Protein 4B8Y (pdb70)

Organism: Staphylococcus aureus (strain NCTC 8325 / PS 47) (NCBI:txid93061)

Sequence (280 aa):
MKAETKSYKMDDGKTVDIPKDPKRIAVVAPTYAGGLKKLGANIVAVNQQVDQSKVLKDKFKGVTKIGDGDVEKVAKEKPDLIIVYSTDKDIKKYQKVAPTVVVDYNKHKYLEQQEMLGKIVGKEDKVKAWKKDWEETTAKDGKEIKKAIGQDATVSLFDEFDKKLYTYGDNWGRGGEVLYQAFGLKMQPEQQKLTAKAGWAEVKQEEIEKYAGDYIVSTSEGKPTPGYESTNMWKNLKATKEGHIVKVDAGTYWYNDPYTLDFMRKDLKEKLIKAAKGGG

B-factor: mean 30.91, std 12.88, range [8.03, 96.11]

Structure (mmCIF, N/CA/C/O backbone):
data_4B8Y
#
_entry.id   4B8Y
#
_cell.length_a   53.890
_cell.length_b   50.140
_cell.length_c   54.350
_cell.angle_alpha   90.00
_cell.angle_beta   106.44
_cell.angle_gamma   90.00
#
_symmetry.space_group_name_H-M   'P 1 21 1'
#
loop_
_entity.id
_entity.type
_entity.pdbx_description
1 polymer FHUD2
2 polymer 'VIRULENCE FACTOR'
3 non-polymer 1,2-ETHANEDIOL
4 non-polymer 'CHLORIDE ION'
5 non-polymer 'FE (III) ION'
6 water water
#
loop_
_atom_site.group_PDB
_atom_site.id
_atom_site.type_symbol
_atom_site.label_atom_id
_atom_site.label_alt_id
_atom_site.label_comp_id
_atom_site.label_asym_id
_atom_site.label_entity_id
_atom_site.label_seq_id
_atom_site.pdbx_PDB_ins_code
_atom_site.Cartn_x
_atom_site.Cartn_y
_atom_site.Cartn_z
_atom_site.occupancy
_atom_site.B_iso_or_equiv
_atom_site.auth_seq_id
_atom_site.auth_comp_id
_atom_site.auth_asym_id
_atom_site.auth_atom_id
_atom_site.pdbx_PDB_model_num
ATOM 1 N N . MET A 1 1 ? -34.501 4.890 -15.160 1.00 31.43 26 MET A N 1
ATOM 2 C CA . MET A 1 1 ? -33.228 4.687 -14.511 1.00 32.90 26 MET A CA 1
ATOM 3 C C . MET A 1 1 ? -32.480 6.000 -14.334 1.00 45.26 26 MET A C 1
ATOM 4 O O . MET A 1 1 ? -32.372 6.755 -15.283 1.00 71.92 26 MET A O 1
ATOM 9 N N . LYS A 1 2 ? -32.008 6.276 -13.120 1.00 41.10 27 LYS A N 1
ATOM 10 C CA . LYS A 1 2 ? -31.323 7.526 -12.735 1.00 47.21 27 LYS A CA 1
ATOM 11 C C . LYS A 1 2 ? -31.407 7.708 -11.223 1.00 44.40 27 LYS A C 1
ATOM 12 O O . LYS A 1 2 ? -32.358 8.330 -10.747 1.00 38.43 27 LYS A O 1
ATOM 18 N N . ALA A 1 3 ? -30.446 7.177 -10.472 1.00 41.55 28 ALA A N 1
ATOM 19 C CA . ALA A 1 3 ? -30.453 7.340 -9.014 1.00 46.69 28 ALA A CA 1
ATOM 20 C C . ALA A 1 3 ? -30.619 8.811 -8.630 1.00 32.86 28 ALA A C 1
ATOM 21 O O . ALA A 1 3 ? -29.987 9.688 -9.217 1.00 41.79 28 ALA A O 1
ATOM 23 N N . GLU A 1 4 ? -31.499 9.087 -7.679 1.00 38.84 29 GLU A N 1
ATOM 24 C CA . GLU A 1 4 ? -31.656 10.464 -7.220 1.00 50.35 29 GLU A CA 1
ATOM 25 C C . GLU A 1 4 ? -30.380 10.974 -6.536 1.00 45.58 29 GLU A C 1
ATOM 26 O O . GLU A 1 4 ? -29.790 10.292 -5.689 1.00 42.32 29 GLU A O 1
ATOM 32 N N . THR A 1 5 ? -29.955 12.173 -6.920 1.00 40.33 30 THR A N 1
ATOM 33 C CA . THR A 1 5 ? -28.707 12.719 -6.425 1.00 42.24 30 THR A CA 1
ATOM 34 C C . THR A 1 5 ? -28.929 13.914 -5.512 1.00 52.90 30 THR A C 1
ATOM 35 O O . THR A 1 5 ? -29.949 14.604 -5.599 1.00 55.84 30 THR A O 1
ATOM 39 N N . LYS A 1 6 ? -27.963 14.150 -4.634 1.00 44.27 31 LYS A N 1
ATOM 40 C CA . LYS A 1 6 ? -27.990 15.319 -3.779 1.00 43.38 31 LYS A CA 1
ATOM 41 C C . LYS A 1 6 ? -26.731 16.132 -4.016 1.00 45.70 31 LYS A C 1
ATOM 42 O O . LYS A 1 6 ? -25.703 15.594 -4.446 1.00 40.42 31 LYS A O 1
ATOM 48 N N . SER A 1 7 ? -26.816 17.429 -3.743 1.00 38.24 32 SER A N 1
ATOM 49 C CA . SER A 1 7 ? -25.659 18.300 -3.850 1.00 43.18 32 SER A CA 1
ATOM 50 C C . SER A 1 7 ? -24.763 18.148 -2.630 1.00 39.55 32 SER A C 1
ATOM 51 O O . SER A 1 7 ? -25.245 18.042 -1.487 1.00 37.34 32 SER A O 1
ATOM 54 N N . TYR A 1 8 ? -23.457 18.135 -2.864 1.00 33.82 33 TYR A N 1
ATOM 55 C CA . TYR A 1 8 ? -22.522 18.025 -1.750 1.00 27.43 33 TYR A CA 1
ATOM 56 C C . TYR A 1 8 ? -21.372 18.992 -1.950 1.00 32.88 33 TYR A C 1
ATOM 57 O O . TYR A 1 8 ? -20.705 18.982 -2.977 1.00 31.27 33 TYR A O 1
ATOM 66 N N . LYS A 1 9 ? -21.168 19.865 -0.969 1.00 34.20 34 LYS A N 1
ATOM 67 C CA . LYS A 1 9 ? -20.073 20.811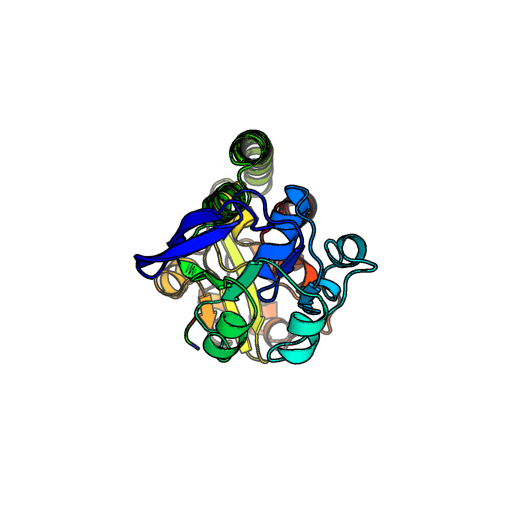 -1.008 1.00 31.98 34 LYS A CA 1
ATOM 68 C C . LYS A 1 9 ? -18.812 20.151 -0.474 1.00 29.06 34 LYS A C 1
ATOM 69 O O . LYS A 1 9 ? -18.744 19.800 0.701 1.00 29.34 34 LYS A O 1
ATOM 75 N N . MET A 1 10 ? -17.813 20.008 -1.331 1.00 27.64 35 MET A N 1
ATOM 76 C CA . MET A 1 10 ? -16.565 19.337 -0.962 1.00 29.14 35 MET A CA 1
ATOM 77 C C . MET A 1 10 ? -15.645 20.277 -0.177 1.00 31.71 35 MET A C 1
ATOM 78 O O . MET A 1 10 ? -15.928 21.469 -0.047 1.00 24.70 35 MET A O 1
ATOM 83 N N . ASP A 1 11 ? -14.561 19.733 0.360 1.00 24.27 36 ASP A N 1
ATOM 84 C CA . ASP A 1 11 ? -13.558 20.510 1.092 1.00 31.57 36 ASP A CA 1
ATOM 85 C C . ASP A 1 11 ? -12.956 21.694 0.325 1.00 35.96 36 ASP A C 1
ATOM 86 O O . ASP A 1 11 ? -12.520 22.676 0.924 1.00 33.72 36 ASP A O 1
ATOM 91 N N . ASP A 1 12 ? -12.905 21.587 -0.996 1.00 34.28 37 ASP A N 1
ATOM 92 C CA . ASP A 1 12 ? -12.335 22.662 -1.805 1.00 39.67 37 ASP A CA 1
ATOM 93 C C . ASP A 1 12 ? -13.371 23.738 -2.166 1.00 39.23 37 ASP A C 1
ATOM 94 O O . ASP A 1 12 ? -13.088 24.636 -2.955 1.00 37.82 37 ASP A O 1
ATOM 99 N N . GLY A 1 13 ? -14.572 23.624 -1.605 1.00 42.21 38 GLY A N 1
ATOM 100 C CA . GLY A 1 13 ? -15.644 24.569 -1.872 1.00 42.43 38 GLY A CA 1
ATOM 101 C C . GLY A 1 13 ? -16.502 24.238 -3.084 1.00 42.49 38 GLY A C 1
ATOM 102 O O . GLY A 1 13 ? -17.573 24.827 -3.282 1.00 44.14 38 GLY A O 1
ATOM 103 N N . LYS A 1 14 ? -16.040 23.304 -3.909 1.00 36.06 39 LYS A N 1
ATOM 104 C CA . LYS A 1 14 ? -16.813 22.898 -5.083 1.00 30.67 39 LYS A CA 1
ATOM 105 C C . LYS A 1 14 ? -17.989 21.995 -4.689 1.00 35.58 39 LYS A C 1
ATOM 106 O O . LYS A 1 14 ? -17.875 21.146 -3.813 1.00 36.30 39 LYS A O 1
ATOM 112 N N . THR A 1 15 ? -19.117 22.173 -5.357 1.00 36.25 40 THR A N 1
ATOM 113 C CA . THR A 1 15 ? -20.277 21.326 -5.124 1.00 42.60 40 THR A CA 1
ATOM 114 C C . THR A 1 15 ? -20.312 20.240 -6.189 1.00 50.43 40 THR A C 1
ATOM 115 O O . THR A 1 15 ? -20.004 20.497 -7.348 1.00 55.13 40 THR A O 1
ATOM 119 N N . VAL A 1 16 ? -20.674 19.027 -5.787 1.00 37.60 41 VAL A N 1
ATOM 120 C CA . VAL A 1 16 ? -20.740 17.896 -6.695 1.00 47.11 41 VAL A CA 1
ATOM 121 C C . VAL A 1 16 ? -22.048 17.144 -6.472 1.00 45.84 41 VAL A C 1
ATOM 122 O O . VAL A 1 16 ? -22.631 17.178 -5.381 1.00 42.46 41 VAL A O 1
ATOM 126 N N . ASP A 1 17 ? -22.523 16.473 -7.510 1.00 40.66 42 ASP A N 1
ATOM 127 C CA . ASP A 1 17 ? -23.752 15.708 -7.375 1.00 43.03 42 ASP A CA 1
ATOM 128 C C . ASP A 1 17 ? -23.418 14.259 -7.064 1.00 32.04 42 ASP A C 1
ATOM 129 O O . ASP A 1 17 ? -22.756 13.579 -7.860 1.00 36.23 42 ASP A O 1
ATOM 134 N N . ILE A 1 18 ? -23.842 13.794 -5.894 1.00 39.75 43 ILE A N 1
ATOM 135 C CA . ILE A 1 18 ? -23.565 12.418 -5.480 1.00 33.53 43 ILE A CA 1
ATOM 136 C C . ILE A 1 18 ? -24.895 11.711 -5.213 1.00 31.64 43 ILE A C 1
ATOM 137 O O . ILE A 1 18 ? -25.923 12.379 -5.058 1.00 34.31 43 ILE A O 1
ATOM 142 N N . PRO A 1 19 ? -24.891 10.364 -5.169 1.00 34.87 44 PRO A N 1
ATOM 143 C CA . PRO A 1 19 ? -26.162 9.689 -4.911 1.00 35.68 44 PRO A CA 1
ATOM 144 C C . PRO A 1 19 ? -26.666 9.990 -3.503 1.00 38.75 44 PRO A C 1
ATOM 145 O O . PRO A 1 19 ? -25.859 10.049 -2.559 1.00 31.59 44 PRO A O 1
ATOM 149 N N . LYS A 1 20 ? -27.972 10.222 -3.373 1.00 35.50 45 LYS A N 1
ATOM 150 C CA . LYS A 1 20 ? -28.610 10.306 -2.059 1.00 43.49 45 LYS A CA 1
ATOM 151 C C . LYS A 1 20 ? -28.307 9.049 -1.250 1.00 41.39 45 LYS A C 1
ATOM 152 O O . LYS A 1 20 ? -28.035 9.114 -0.054 1.00 43.20 45 LYS A O 1
ATOM 158 N N . ASP A 1 21 ? -28.363 7.904 -1.921 1.00 42.79 46 ASP A N 1
ATOM 159 C CA . ASP A 1 21 ? -28.131 6.619 -1.273 1.00 41.18 46 ASP A CA 1
ATOM 160 C C . ASP A 1 21 ? -27.132 5.765 -2.069 1.00 37.32 46 ASP A C 1
ATOM 161 O O . ASP A 1 21 ? -27.529 4.873 -2.826 1.00 40.05 46 ASP A O 1
ATOM 166 N N . PRO A 1 22 ? -25.828 6.021 -1.889 1.00 31.53 47 PRO A N 1
ATOM 167 C CA . PRO A 1 22 ? -24.839 5.298 -2.704 1.00 33.44 47 PRO A CA 1
ATOM 168 C C . PRO A 1 22 ? -24.845 3.792 -2.446 1.00 34.80 47 PRO A C 1
ATOM 169 O O . PRO A 1 22 ? -24.858 3.356 -1.293 1.00 39.08 47 PRO A O 1
ATOM 173 N N . LYS A 1 23 ? -24.860 3.018 -3.526 1.00 31.87 48 LYS A N 1
ATOM 174 C CA . LYS A 1 23 ? -24.983 1.562 -3.445 1.00 33.19 48 LYS A CA 1
ATOM 175 C C . LYS A 1 23 ? -23.645 0.837 -3.630 1.00 34.98 48 LYS A C 1
ATOM 176 O O . LYS A 1 23 ? -23.522 -0.324 -3.256 1.00 29.82 48 LYS A O 1
ATOM 182 N N . ARG A 1 24 ? -22.671 1.491 -4.272 1.00 27.84 49 ARG A N 1
ATOM 183 C CA . ARG A 1 24 ? -21.430 0.818 -4.665 1.00 27.12 49 ARG A CA 1
ATOM 184 C C . ARG A 1 24 ? -20.238 1.750 -4.514 1.00 23.10 49 ARG A C 1
ATOM 185 O O . ARG A 1 24 ? -19.860 2.428 -5.448 1.00 29.62 49 ARG A O 1
ATOM 193 N N . ILE A 1 25 ? -19.628 1.763 -3.340 1.00 22.66 50 ILE A N 1
ATOM 194 C CA . ILE A 1 25 ? -18.583 2.722 -3.077 1.00 22.90 50 ILE A CA 1
ATOM 195 C C . ILE A 1 25 ? -17.199 2.142 -3.307 1.00 21.19 50 ILE A C 1
ATOM 196 O O . ILE A 1 25 ? -16.896 1.051 -2.835 1.00 17.93 50 ILE A O 1
ATOM 201 N N . ALA A 1 26 ? -16.380 2.863 -4.071 1.00 18.26 51 ALA A N 1
ATOM 202 C CA . ALA A 1 26 ? -14.970 2.512 -4.206 1.00 16.77 51 ALA A CA 1
ATOM 203 C C . ALA A 1 26 ? -14.160 3.385 -3.268 1.00 18.75 51 ALA A C 1
ATOM 204 O O . ALA A 1 26 ? -14.119 4.617 -3.435 1.00 18.77 51 ALA A O 1
ATOM 206 N N . VAL A 1 27 ? -13.552 2.768 -2.256 1.00 17.88 52 VAL A N 1
ATOM 207 C CA . VAL A 1 27 ? -12.833 3.552 -1.242 1.00 22.03 52 VAL A CA 1
ATOM 208 C C . VAL A 1 27 ? -11.331 3.522 -1.515 1.00 20.96 52 VAL A C 1
ATOM 209 O O . VAL A 1 27 ? -10.622 2.622 -1.060 1.00 16.54 52 VAL A O 1
ATOM 213 N N . VAL A 1 28 ? -10.869 4.480 -2.305 1.00 18.90 53 VAL A N 1
ATOM 214 C CA . VAL A 1 28 ? -9.453 4.495 -2.718 1.00 16.17 53 VAL A CA 1
ATOM 215 C C . VAL A 1 28 ? -8.561 4.992 -1.575 1.00 21.27 53 VAL A C 1
ATOM 216 O O . VAL A 1 28 ? -7.427 4.538 -1.400 1.00 16.69 53 VAL A O 1
ATOM 220 N N . ALA A 1 29 ? -9.090 5.936 -0.805 1.00 20.45 54 ALA A N 1
ATOM 221 C CA . ALA A 1 29 ? -8.352 6.534 0.299 1.00 15.81 54 ALA A CA 1
ATOM 222 C C . ALA A 1 29 ? -8.688 5.737 1.561 1.00 17.69 54 ALA A C 1
ATOM 223 O O . ALA A 1 29 ? -9.812 5.792 2.044 1.00 16.88 54 ALA A O 1
ATOM 225 N N . PRO A 1 30 ? -7.715 4.989 2.103 1.00 18.19 55 PRO A N 1
ATOM 226 C CA . PRO A 1 30 ? -8.156 3.998 3.090 1.00 18.89 55 PRO A CA 1
ATOM 227 C C . PRO A 1 30 ? -8.505 4.564 4.463 1.00 15.78 55 PRO A C 1
ATOM 228 O O . PRO A 1 30 ? -9.094 3.826 5.259 1.00 15.99 55 PRO A O 1
ATOM 232 N N . THR A 1 31 ? -8.197 5.831 4.719 1.00 15.13 56 THR A N 1
ATOM 233 C CA . THR A 1 31 ? -8.631 6.473 5.967 1.00 17.27 56 THR A CA 1
ATOM 234 C C . THR A 1 31 ? -10.134 6.305 6.186 1.00 21.77 56 THR A C 1
ATOM 235 O O . THR A 1 31 ? -10.578 6.108 7.316 1.00 15.22 56 THR A O 1
ATOM 239 N N . TYR A 1 32 ? -10.894 6.343 5.088 1.00 17.65 57 TYR A N 1
ATOM 240 C CA . TYR A 1 32 ? -12.362 6.361 5.137 1.00 18.56 57 TYR A CA 1
ATOM 241 C C . TYR A 1 32 ? -13.042 4.996 5.072 1.00 17.88 57 TYR A C 1
ATOM 242 O O . TYR A 1 32 ? -14.272 4.918 5.121 1.00 21.47 57 TYR A O 1
ATOM 251 N N . ALA A 1 33 ? -12.261 3.916 5.020 1.00 13.98 58 ALA A N 1
ATOM 252 C CA . ALA A 1 33 ? -12.863 2.593 4.815 1.00 19.43 58 ALA A CA 1
ATOM 253 C C . ALA A 1 33 ? -13.664 2.095 6.027 1.00 20.85 58 ALA A C 1
ATOM 254 O O . ALA A 1 33 ? -14.826 1.668 5.886 1.00 19.08 58 ALA A O 1
ATOM 256 N N . GLY A 1 34 ? -13.042 2.128 7.205 1.00 18.15 59 GLY A N 1
ATOM 257 C CA . GLY A 1 34 ? -13.687 1.585 8.404 1.00 18.95 59 GLY A CA 1
ATOM 258 C C . GLY A 1 34 ? -14.937 2.362 8.795 1.00 17.28 59 GLY A C 1
ATOM 259 O O . GLY A 1 34 ? -15.930 1.787 9.262 1.00 20.01 59 GLY A O 1
ATOM 260 N N . GLY A 1 35 ? -14.881 3.678 8.626 1.00 20.46 60 GLY A N 1
ATOM 261 C CA . GLY A 1 35 ? -16.011 4.547 8.950 1.00 17.80 60 GLY A CA 1
ATOM 262 C C . GLY A 1 35 ? -17.224 4.340 8.074 1.00 22.88 60 GLY A C 1
ATOM 263 O O . GLY A 1 35 ? -18.385 4.374 8.542 1.00 20.61 60 GLY A O 1
ATOM 264 N N . LEU A 1 36 ? -16.967 4.115 6.788 1.00 18.46 61 LEU A N 1
ATOM 265 C CA . LEU A 1 36 ? -18.050 3.815 5.855 1.00 21.02 61 LEU A CA 1
ATOM 266 C C . LEU A 1 36 ? -18.561 2.402 6.062 1.00 19.34 61 LEU A C 1
ATOM 267 O O . LEU A 1 36 ? -19.751 2.149 5.926 1.00 25.80 61 LEU A O 1
ATOM 272 N N . LYS A 1 37 ? -17.664 1.467 6.375 1.00 21.65 62 LYS A N 1
ATOM 273 C CA . LYS A 1 37 ? -18.103 0.095 6.746 1.00 21.03 62 LYS A CA 1
ATOM 274 C C . LYS A 1 37 ? -18.987 0.108 8.014 1.00 27.45 62 LYS A C 1
ATOM 275 O O . LYS A 1 37 ? -20.032 -0.578 8.108 1.00 30.75 62 LYS A O 1
ATOM 281 N N . LYS A 1 38 ? -18.574 0.889 8.999 1.00 21.56 63 LYS A N 1
ATOM 282 C CA . LYS A 1 38 ? -19.337 0.990 10.273 1.00 29.03 63 LYS A CA 1
ATOM 283 C C . LYS A 1 38 ? -20.776 1.438 10.028 1.00 30.74 63 LYS A C 1
ATOM 284 O O . LYS A 1 38 ? -21.710 0.999 10.721 1.00 27.94 63 LYS A O 1
ATOM 290 N N . LEU A 1 39 ? -20.952 2.303 9.027 1.00 23.95 64 LEU A N 1
ATOM 291 C CA . LEU A 1 39 ? -22.280 2.820 8.657 1.00 27.93 64 LEU A CA 1
ATOM 292 C C . LEU A 1 39 ? -23.073 1.928 7.675 1.00 34.31 64 LEU A C 1
ATOM 293 O O . LEU A 1 39 ? -24.125 2.335 7.173 1.00 29.82 64 LEU A O 1
ATOM 298 N N . GLY A 1 40 ? -22.579 0.722 7.401 1.00 33.86 65 GLY A N 1
ATOM 299 C CA . GLY A 1 40 ? -23.327 -0.236 6.587 1.00 32.87 65 GLY A CA 1
ATOM 300 C C . GLY A 1 40 ? -23.274 0.041 5.087 1.00 32.93 65 GLY A C 1
ATOM 301 O O . GLY A 1 40 ? -24.072 -0.487 4.309 1.00 30.54 65 GLY A O 1
ATOM 302 N N . ALA A 1 41 ? -22.321 0.866 4.674 1.00 24.50 66 ALA A N 1
ATOM 303 C CA . ALA A 1 41 ? -22.196 1.240 3.282 1.00 25.14 66 ALA A CA 1
ATOM 304 C C . ALA A 1 41 ? -21.675 0.035 2.486 1.00 32.60 66 ALA A C 1
ATOM 305 O O . ALA A 1 41 ? -20.875 -0.761 3.002 1.00 29.66 66 ALA A O 1
ATOM 307 N N . ASN A 1 42 ? -22.160 -0.131 1.255 1.00 23.05 67 ASN A N 1
ATOM 308 C CA . ASN A 1 42 ? -21.677 -1.227 0.425 1.00 25.54 67 ASN A CA 1
ATOM 309 C C . ASN A 1 42 ? -20.442 -0.781 -0.365 1.00 23.94 67 ASN A C 1
ATOM 310 O O . ASN A 1 42 ? -20.537 0.037 -1.288 1.00 25.14 67 ASN A O 1
ATOM 315 N N . ILE A 1 43 ? -19.298 -1.329 0.025 1.00 25.60 68 ILE A N 1
ATOM 316 C CA . ILE A 1 43 ? -18.007 -0.967 -0.542 1.00 20.49 68 ILE A CA 1
ATOM 317 C C . ILE A 1 43 ? -17.592 -2.067 -1.524 1.00 28.63 68 ILE A C 1
ATOM 318 O O . ILE A 1 43 ? -17.467 -3.220 -1.140 1.00 26.20 68 ILE A O 1
ATOM 323 N N . VAL A 1 44 ? -17.376 -1.702 -2.786 1.00 25.08 69 VAL A N 1
ATOM 324 C CA . VAL A 1 44 ? -17.155 -2.681 -3.852 1.00 24.63 69 VAL A CA 1
ATOM 325 C C . VAL A 1 44 ? -15.672 -2.744 -4.257 1.00 19.86 69 VAL A C 1
ATOM 326 O O . VAL A 1 44 ? -15.256 -3.617 -5.039 1.00 23.75 69 VAL A O 1
ATOM 330 N N . ALA A 1 45 ? -14.897 -1.811 -3.711 1.00 17.21 70 ALA A N 1
ATOM 331 C CA . ALA A 1 45 ? -13.439 -1.790 -3.880 1.00 23.56 70 ALA A CA 1
ATOM 332 C C . ALA A 1 45 ? -12.818 -1.016 -2.748 1.00 21.35 70 ALA A C 1
ATOM 333 O O . ALA A 1 45 ? -13.350 0.030 -2.345 1.00 22.03 70 ALA A O 1
ATOM 335 N N . VAL A 1 46 ? -11.690 -1.508 -2.236 1.00 19.82 71 VAL A N 1
ATOM 336 C CA . VAL A 1 46 ? -11.029 -0.831 -1.124 1.00 16.05 71 VAL A CA 1
ATOM 337 C C . VAL A 1 46 ? -9.508 -0.930 -1.272 1.00 16.31 71 VAL A C 1
ATOM 338 O O . VAL A 1 46 ? -8.975 -1.908 -1.813 1.00 19.77 71 VAL A O 1
ATOM 342 N N . ASN A 1 47 ? -8.822 0.120 -0.845 1.00 15.50 72 ASN A N 1
ATOM 343 C CA . ASN A 1 47 ? -7.375 0.173 -0.931 1.00 15.54 72 ASN A CA 1
ATOM 344 C C . ASN A 1 47 ? -6.779 -0.996 -0.183 1.00 20.08 72 ASN A C 1
ATOM 345 O O . ASN A 1 47 ? -7.157 -1.272 0.966 1.00 14.61 72 ASN A O 1
ATOM 350 N N . GLN A 1 48 ? -5.876 -1.720 -0.842 1.00 17.33 73 GLN A N 1
ATOM 351 C CA . GLN A 1 48 ? -5.262 -2.918 -0.254 1.00 19.47 73 GLN A CA 1
ATOM 352 C C . GLN A 1 48 ? -4.564 -2.669 1.087 1.00 18.45 73 GLN A C 1
ATOM 353 O O . GLN A 1 48 ? -4.250 -3.615 1.828 1.00 15.46 73 GLN A O 1
ATOM 359 N N . GLN A 1 49 ? -4.239 -1.416 1.375 1.00 22.27 74 GLN A N 1
ATOM 360 C CA . GLN A 1 49 ? -3.622 -1.099 2.668 1.00 21.07 74 GLN A CA 1
ATOM 361 C C . GLN A 1 49 ? -4.423 -1.579 3.884 1.00 23.07 74 GLN A C 1
ATOM 362 O O . GLN A 1 49 ? -3.830 -1.858 4.930 1.00 17.84 74 GLN A O 1
ATOM 368 N N . VAL A 1 50 ? -5.746 -1.697 3.770 1.00 16.01 75 VAL A N 1
ATOM 369 C CA . VAL A 1 50 ? -6.494 -2.206 4.931 1.00 19.23 75 VAL A CA 1
ATOM 370 C C . VAL A 1 50 ? -6.009 -3.565 5.448 1.00 19.00 75 VAL A C 1
ATOM 371 O O . VAL A 1 50 ? -6.173 -3.895 6.638 1.00 19.11 75 VAL A O 1
ATOM 375 N N . ASP A 1 51 ? -5.392 -4.339 4.562 1.00 19.69 76 ASP A N 1
ATOM 376 C CA . ASP A 1 51 ? -4.898 -5.666 4.915 1.00 18.03 76 ASP A CA 1
ATOM 377 C C . ASP A 1 51 ? -3.697 -5.663 5.889 1.00 18.63 76 ASP A C 1
ATOM 378 O O . ASP A 1 51 ? -3.239 -6.735 6.350 1.00 20.01 76 ASP A O 1
ATOM 383 N N . GLN A 1 52 ? -3.185 -4.476 6.187 1.00 17.92 77 GLN A N 1
ATOM 384 C CA . GLN A 1 52 ? -2.085 -4.328 7.153 1.00 20.35 77 GLN A CA 1
ATOM 385 C C . GLN A 1 52 ? -2.621 -4.205 8.585 1.00 19.57 77 GLN A C 1
ATOM 386 O O . GLN A 1 52 ? -1.855 -4.228 9.549 1.00 20.72 77 GLN A O 1
ATOM 392 N N . SER A 1 53 ? -3.934 -4.068 8.713 1.00 18.92 78 SER A N 1
ATOM 393 C CA . SER A 1 53 ? -4.582 -3.866 10.022 1.00 16.36 78 SER A CA 1
ATOM 394 C C . SER A 1 53 ? -5.094 -5.185 10.614 1.00 20.55 78 SER A C 1
ATOM 395 O O . SER A 1 53 ? -5.801 -5.924 9.942 1.00 24.23 78 SER A O 1
ATOM 398 N N . LYS A 1 54 ? -4.783 -5.446 11.880 1.00 22.43 79 LYS A N 1
ATOM 399 C CA . LYS A 1 54 ? -5.368 -6.595 12.610 1.00 27.28 79 LYS A CA 1
ATOM 400 C C . LYS A 1 54 ? -6.892 -6.462 12.772 1.00 23.41 79 LYS A C 1
ATOM 401 O O . LYS A 1 54 ? -7.603 -7.441 13.093 1.00 27.87 79 LYS A O 1
ATOM 407 N N . VAL A 1 55 ? -7.389 -5.241 12.595 1.00 25.71 80 VAL A N 1
ATOM 408 C CA . VAL A 1 55 ? -8.806 -4.940 12.794 1.00 21.71 80 VAL A CA 1
ATOM 409 C C . VAL A 1 55 ? -9.579 -4.938 11.472 1.00 22.49 80 VAL A C 1
ATOM 410 O O . VAL A 1 55 ? -10.637 -5.553 11.365 1.00 26.56 80 VAL A O 1
ATOM 414 N N . LEU A 1 56 ? -9.041 -4.275 10.450 1.00 20.64 81 LEU A N 1
ATOM 415 C CA . LEU A 1 56 ? -9.793 -4.048 9.200 1.00 25.19 81 LEU A CA 1
ATOM 416 C C . LEU A 1 56 ? -9.698 -5.176 8.150 1.00 21.07 81 LEU A C 1
ATOM 417 O O . LEU A 1 56 ? -10.577 -5.311 7.293 1.00 20.38 81 LEU A O 1
ATOM 422 N N . LYS A 1 57 ? -8.650 -5.992 8.226 1.00 20.25 82 LYS A N 1
ATOM 423 C CA . LYS A 1 57 ? -8.454 -7.011 7.192 1.00 17.85 82 LYS A CA 1
ATOM 424 C C . LYS A 1 57 ? -9.667 -7.945 7.126 1.00 22.88 82 LYS A C 1
ATOM 425 O O . LYS A 1 57 ? -10.217 -8.176 6.053 1.00 23.82 82 LYS A O 1
ATOM 431 N N . ASP A 1 58 ? -10.106 -8.441 8.289 1.00 22.36 83 ASP A N 1
ATOM 432 C CA . ASP A 1 58 ? -11.235 -9.365 8.360 1.00 27.90 83 ASP A CA 1
ATOM 433 C C . ASP A 1 58 ? -12.538 -8.712 7.873 1.00 28.58 83 ASP A C 1
ATOM 434 O O . ASP A 1 58 ? -13.415 -9.373 7.301 1.00 31.96 83 ASP A O 1
ATOM 439 N N . LYS A 1 59 ? -12.649 -7.412 8.103 1.00 22.98 84 LYS A N 1
ATOM 440 C CA . LYS A 1 59 ? -13.808 -6.625 7.714 1.00 22.93 84 LYS A CA 1
ATOM 441 C C . LYS A 1 59 ? -13.982 -6.401 6.201 1.00 29.09 84 LYS A C 1
ATOM 442 O O . LYS A 1 59 ? -15.078 -6.088 5.736 1.00 24.21 84 LYS A O 1
ATOM 448 N N . PHE A 1 60 ? -12.904 -6.578 5.450 1.00 26.65 85 PHE A N 1
ATOM 449 C CA . PHE A 1 60 ? -12.949 -6.447 3.985 1.00 28.51 85 PHE A CA 1
ATOM 450 C C . PHE A 1 60 ? -12.635 -7.733 3.207 1.00 28.64 85 PHE A C 1
ATOM 451 O O . PHE A 1 60 ? -12.210 -7.682 2.051 1.00 26.73 85 PHE A O 1
ATOM 459 N N . LYS A 1 61 ? -12.880 -8.890 3.811 1.00 24.92 86 LYS A N 1
ATOM 460 C CA . LYS A 1 61 ? -12.732 -10.129 3.057 1.00 28.32 86 LYS A CA 1
ATOM 461 C C . LYS A 1 61 ? -13.761 -10.192 1.929 1.00 33.14 86 LYS A C 1
ATOM 462 O O . LYS A 1 61 ? -14.939 -9.924 2.136 1.00 31.11 86 LYS A O 1
ATOM 468 N N . GLY A 1 62 ? -13.324 -10.554 0.731 1.00 34.27 87 GLY A N 1
ATOM 469 C CA . GLY A 1 62 ? -14.248 -10.671 -0.390 1.00 35.18 87 GLY A CA 1
ATOM 470 C C . GLY A 1 62 ? -14.448 -9.347 -1.112 1.00 32.72 87 GLY A C 1
ATOM 471 O O . GLY A 1 62 ? -15.195 -9.239 -2.072 1.00 33.15 87 GLY A O 1
ATOM 472 N N . VAL A 1 63 ? -13.780 -8.314 -0.632 1.00 23.92 88 VAL A N 1
ATOM 473 C CA . VAL A 1 63 ? -13.848 -7.033 -1.309 1.00 22.41 88 VAL A CA 1
ATOM 474 C C . VAL A 1 63 ? -12.611 -6.851 -2.196 1.00 23.97 88 VAL A C 1
ATOM 475 O O . VAL A 1 63 ? -11.492 -6.995 -1.715 1.00 21.58 88 VAL A O 1
ATOM 479 N N . THR A 1 64 ? -12.813 -6.558 -3.481 1.00 23.61 89 THR A N 1
ATOM 480 C CA . THR A 1 64 ? -11.691 -6.235 -4.385 1.00 23.72 89 THR A CA 1
ATOM 481 C C . THR A 1 64 ? -10.696 -5.240 -3.792 1.00 21.08 89 THR A C 1
ATOM 482 O O . THR A 1 64 ? -11.075 -4.148 -3.360 1.00 20.43 89 THR A O 1
ATOM 486 N N . LYS A 1 65 ? -9.416 -5.622 -3.795 1.00 18.42 90 LYS A N 1
ATOM 487 C CA . LYS A 1 65 ? -8.360 -4.761 -3.285 1.00 18.45 90 LYS A CA 1
ATOM 488 C C . LYS A 1 65 ? -7.707 -3.987 -4.444 1.00 24.86 90 LYS A C 1
ATOM 489 O O . LYS A 1 65 ? -7.504 -4.539 -5.550 1.00 26.42 90 LYS A O 1
ATOM 495 N N . ILE A 1 66 ? -7.407 -2.714 -4.212 1.00 18.80 91 ILE A N 1
ATOM 496 C CA . ILE A 1 66 ? -6.768 -1.892 -5.240 1.00 19.51 91 ILE A CA 1
ATOM 497 C C . ILE A 1 66 ? -5.575 -1.154 -4.649 1.00 27.34 91 ILE A C 1
ATOM 498 O O . ILE A 1 66 ? -5.534 -0.858 -3.460 1.00 21.40 91 ILE A O 1
ATOM 503 N N . GLY A 1 67 ? -4.586 -0.882 -5.485 1.00 24.97 92 GLY A N 1
ATOM 504 C CA . GLY A 1 67 ? -3.447 -0.088 -5.061 1.00 28.37 92 GLY A CA 1
ATOM 505 C C . GLY A 1 67 ? -3.632 1.306 -5.636 1.00 27.57 92 GLY A C 1
ATOM 506 O O . GLY A 1 67 ? -4.575 1.549 -6.378 1.00 29.09 92 GLY A O 1
ATOM 507 N N . ASP A 1 68 ? -2.736 2.222 -5.305 1.00 33.81 93 ASP A N 1
ATOM 508 C CA . ASP A 1 68 ? -2.824 3.579 -5.836 1.00 38.24 93 ASP A CA 1
ATOM 509 C C . ASP A 1 68 ? -2.688 3.585 -7.349 1.00 31.11 93 ASP A C 1
ATOM 510 O O . ASP A 1 68 ? -1.873 2.856 -7.913 1.00 35.17 93 ASP A O 1
ATOM 515 N N . GLY A 1 69 ? -3.506 4.400 -8.015 1.00 24.92 94 GLY A N 1
ATOM 516 C CA . GLY A 1 69 ? -3.437 4.496 -9.468 1.00 25.21 94 GLY A CA 1
ATOM 517 C C . GLY A 1 69 ? -4.223 3.483 -10.303 1.00 32.80 94 GLY A C 1
ATOM 518 O O . GLY A 1 69 ? -4.269 3.616 -11.529 1.00 32.68 94 GLY A O 1
ATOM 519 N N . ASP A 1 70 ? -4.866 2.493 -9.675 1.00 26.01 95 ASP A N 1
ATOM 520 C CA . ASP A 1 70 ? -5.554 1.466 -10.470 1.00 25.97 95 ASP A CA 1
ATOM 521 C C . ASP A 1 70 ? -6.975 1.856 -10.862 1.00 23.60 95 ASP A C 1
ATOM 522 O O . ASP A 1 70 ? -7.943 1.302 -10.355 1.00 27.69 95 ASP A O 1
ATOM 527 N N . VAL A 1 71 ? -7.075 2.789 -11.794 1.00 25.09 96 VAL A N 1
ATOM 528 C CA . VAL A 1 71 ? -8.356 3.291 -12.246 1.00 24.87 96 VAL A CA 1
ATOM 529 C C . VAL A 1 71 ? -9.153 2.198 -12.951 1.00 31.06 96 VAL A C 1
ATOM 530 O O . VAL A 1 71 ? -10.382 2.134 -12.818 1.00 24.18 96 VAL A O 1
ATOM 534 N N . GLU A 1 72 ? -8.454 1.337 -13.696 1.00 25.45 97 GLU A N 1
ATOM 535 C CA . GLU A 1 72 ? -9.125 0.268 -14.440 1.00 27.07 97 GLU A CA 1
ATOM 536 C C . GLU A 1 72 ? -9.841 -0.705 -13.496 1.00 25.85 97 GLU A C 1
ATOM 537 O O . GLU A 1 72 ? -10.987 -1.050 -13.726 1.00 30.05 97 GLU A O 1
ATOM 543 N N . LYS A 1 73 ? -9.169 -1.120 -12.426 1.00 20.78 98 LYS A N 1
ATOM 544 C CA . LYS A 1 73 ? -9.802 -2.003 -11.432 1.00 25.10 98 LYS A CA 1
ATOM 545 C C . LYS A 1 73 ? -10.984 -1.347 -10.768 1.00 25.82 98 LYS A C 1
ATOM 546 O O . LYS A 1 73 ? -12.003 -1.993 -10.548 1.00 27.24 98 LYS A O 1
ATOM 552 N N . VAL A 1 74 ? -10.849 -0.063 -10.437 1.00 24.32 99 VAL A N 1
ATOM 553 C CA . VAL A 1 74 ? -11.974 0.667 -9.844 1.00 19.12 99 VAL A CA 1
ATOM 554 C C . VAL A 1 74 ? -13.146 0.736 -10.826 1.00 25.41 99 VAL A C 1
ATOM 555 O O . VAL A 1 74 ? -14.285 0.450 -10.463 1.00 25.96 99 VAL A O 1
ATOM 559 N N . ALA A 1 75 ? -12.852 1.092 -12.076 1.00 24.37 100 ALA A N 1
ATOM 560 C CA . ALA A 1 75 ? -13.887 1.174 -13.106 1.00 30.02 100 ALA A CA 1
ATOM 561 C C . ALA A 1 75 ? -14.676 -0.132 -13.264 1.00 30.64 100 ALA A C 1
ATOM 562 O O . ALA A 1 75 ? -15.917 -0.132 -13.364 1.00 30.67 100 ALA A O 1
ATOM 564 N N . LYS A 1 76 ? -13.944 -1.239 -13.303 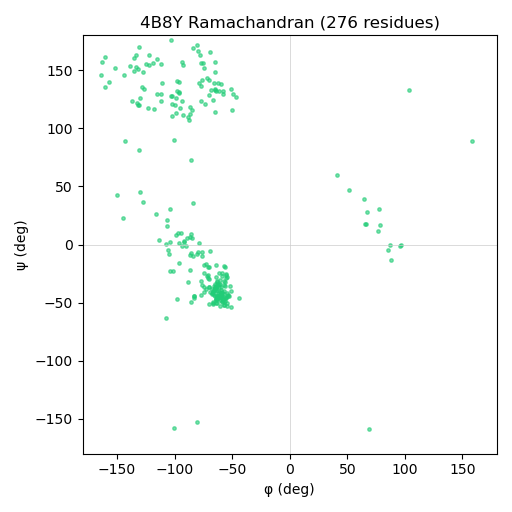1.00 28.14 101 LYS A N 1
ATOM 565 C CA . LYS A 1 76 ? -14.531 -2.567 -13.396 1.00 33.83 101 LYS A CA 1
ATOM 566 C C . LYS A 1 76 ? -15.561 -2.917 -12.304 1.00 34.77 101 LYS A C 1
ATOM 567 O O . LYS A 1 76 ? -16.439 -3.764 -12.507 1.00 36.26 101 LYS A O 1
ATOM 573 N N . GLU A 1 77 ? -15.461 -2.294 -11.138 1.00 29.62 102 GLU A N 1
ATOM 574 C CA . GLU A 1 77 ? -16.443 -2.566 -10.089 1.00 31.30 102 GLU A CA 1
ATOM 575 C C . GLU A 1 77 ? -17.704 -1.708 -10.233 1.00 32.52 102 GLU A C 1
ATOM 576 O O . GLU A 1 77 ? -18.580 -1.737 -9.362 1.00 35.06 102 GLU A O 1
ATOM 582 N N . LYS A 1 78 ? -17.778 -0.947 -11.325 1.00 27.97 103 LYS A N 1
ATOM 583 C CA . LYS A 1 78 ? -18.900 -0.032 -11.608 1.00 35.29 103 LYS A CA 1
ATOM 584 C C . LYS A 1 78 ? -19.409 0.763 -10.384 1.00 39.42 103 LYS A C 1
ATOM 585 O O . LYS A 1 78 ? -20.576 0.657 -10.009 1.00 33.02 103 LYS A O 1
ATOM 591 N N . PRO A 1 79 ? -18.529 1.569 -9.758 1.00 36.33 104 PRO A N 1
ATOM 592 C CA . PRO A 1 79 ? -18.933 2.252 -8.522 1.00 33.62 104 PRO A CA 1
ATOM 59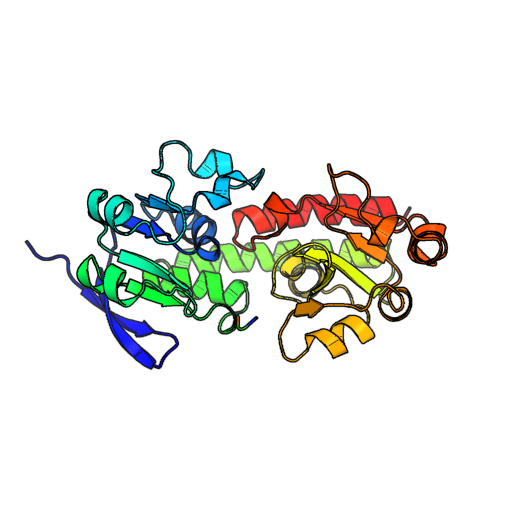3 C C . PRO A 1 79 ? -19.825 3.447 -8.823 1.00 36.74 104 PRO A C 1
ATOM 594 O O . PRO A 1 79 ? -19.759 3.976 -9.926 1.00 30.28 104 PRO A O 1
ATOM 598 N N . ASP A 1 80 ? -20.646 3.862 -7.860 1.00 31.20 105 ASP A N 1
ATOM 599 C CA . ASP A 1 80 ? -21.492 5.042 -8.040 1.00 31.62 105 ASP A CA 1
ATOM 600 C C . ASP A 1 80 ? -20.955 6.204 -7.201 1.00 28.60 105 ASP A C 1
ATOM 601 O O . ASP A 1 80 ? -21.501 7.302 -7.205 1.00 26.65 105 ASP A O 1
ATOM 606 N N . LEU A 1 81 ? -19.854 5.948 -6.504 1.00 25.40 106 LEU A N 1
ATOM 607 C CA . LEU A 1 81 ? -19.232 6.965 -5.675 1.00 26.73 106 LEU A CA 1
ATOM 608 C C . LEU A 1 81 ? -17.809 6.513 -5.439 1.00 23.89 106 LEU A C 1
ATOM 609 O O . LEU A 1 81 ? -17.588 5.344 -5.189 1.00 20.83 106 LEU A O 1
ATOM 614 N N . ILE A 1 82 ? -16.850 7.430 -5.556 1.00 23.67 107 ILE A N 1
ATOM 615 C CA . ILE A 1 82 ? -15.438 7.099 -5.355 1.00 21.85 107 ILE A CA 1
ATOM 616 C C . ILE A 1 82 ? -14.869 8.076 -4.314 1.00 22.75 107 ILE A C 1
ATOM 617 O O . ILE A 1 82 ? -15.164 9.264 -4.393 1.00 23.00 107 ILE A O 1
ATOM 622 N N . ILE A 1 83 ? -14.123 7.559 -3.326 1.00 19.64 108 ILE A N 1
ATOM 623 C CA . ILE A 1 83 ? -13.499 8.385 -2.287 1.00 12.47 108 ILE A CA 1
ATOM 624 C C . ILE A 1 83 ? -11.961 8.404 -2.393 1.00 15.48 108 ILE A C 1
ATOM 625 O O . ILE A 1 83 ? -11.322 7.351 -2.310 1.00 21.09 108 ILE A O 1
ATOM 630 N N . VAL A 1 84 ? -11.387 9.601 -2.516 1.00 16.68 109 VAL A N 1
ATOM 631 C CA . VAL A 1 84 ? -9.936 9.761 -2.673 1.00 20.63 109 VAL A CA 1
ATOM 632 C C . VAL A 1 84 ? -9.449 10.895 -1.769 1.00 18.47 109 VAL A C 1
ATOM 633 O O . VAL A 1 84 ? -10.243 11.744 -1.337 1.00 19.57 109 VAL A O 1
ATOM 637 N N . TYR A 1 85 ? -8.149 10.923 -1.479 1.00 17.57 110 TYR A N 1
ATOM 638 C CA . TYR A 1 85 ? -7.556 12.100 -0.829 1.00 15.48 110 TYR A CA 1
ATOM 639 C C . TYR A 1 85 ? -7.363 13.283 -1.796 1.00 20.71 110 TYR A C 1
ATOM 640 O O . TYR A 1 85 ? -7.165 13.079 -2.999 1.00 19.79 110 TYR A O 1
ATOM 649 N N . SER A 1 86 ? -7.308 14.505 -1.255 1.00 17.57 111 SER A N 1
ATOM 650 C CA . SER A 1 86 ? -6.895 15.686 -2.052 1.00 19.48 111 SER A CA 1
ATOM 651 C C . SER A 1 86 ? -5.497 15.572 -2.700 1.00 24.70 1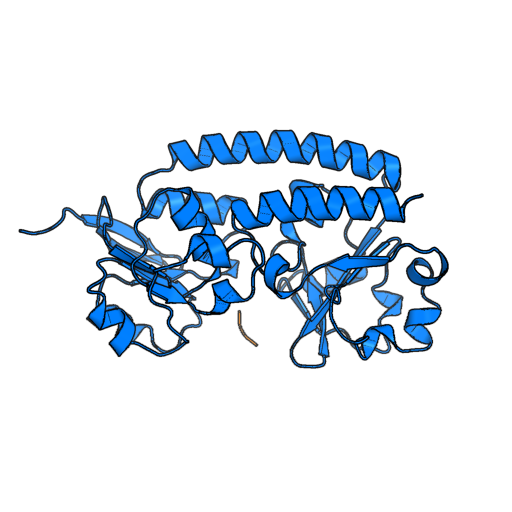11 SER A C 1
ATOM 652 O O . SER A 1 86 ? -5.186 16.305 -3.633 1.00 26.28 111 SER A O 1
ATOM 655 N N . THR A 1 87 ? -4.656 14.661 -2.216 1.00 20.86 112 THR A N 1
ATOM 656 C CA . THR A 1 87 ? -3.297 14.529 -2.739 1.00 21.10 112 THR A CA 1
ATOM 657 C C . THR A 1 87 ? -3.202 13.468 -3.852 1.00 27.75 112 THR A C 1
ATOM 658 O O . THR A 1 87 ? -2.114 13.250 -4.384 1.00 25.78 112 THR A O 1
ATOM 662 N N . ASP A 1 88 ? -4.319 12.805 -4.161 1.00 19.38 113 ASP A N 1
ATOM 663 C CA . ASP A 1 88 ? -4.378 11.748 -5.191 1.00 23.88 113 ASP A CA 1
ATOM 664 C C . ASP A 1 88 ? -4.124 12.311 -6.588 1.00 28.57 113 ASP A C 1
ATOM 665 O O . ASP A 1 88 ? -4.796 13.238 -7.021 1.00 25.78 113 ASP A O 1
ATOM 670 N N . LYS A 1 89 ? -3.136 11.752 -7.282 1.00 26.60 114 LYS A N 1
ATOM 671 C CA . LYS A 1 89 ? -2.735 12.275 -8.598 1.00 37.79 114 LYS A CA 1
ATOM 672 C C . LYS A 1 89 ? -3.650 11.810 -9.737 1.00 35.75 114 LYS A C 1
ATOM 673 O O . LYS A 1 89 ? -3.541 12.287 -10.878 1.00 35.83 114 LYS A O 1
ATOM 679 N N . ASP A 1 90 ? -4.557 10.885 -9.441 1.00 26.38 115 ASP A N 1
ATOM 680 C CA . ASP A 1 90 ? -5.438 10.363 -10.483 1.00 28.93 115 ASP A CA 1
ATOM 681 C C . ASP A 1 90 ? -6.872 10.871 -10.368 1.00 29.49 115 ASP A C 1
ATOM 682 O O . ASP A 1 90 ? -7.795 10.266 -10.919 1.00 31.80 115 ASP A O 1
ATOM 687 N N . ILE A 1 91 ? -7.065 11.994 -9.674 1.00 30.15 116 ILE A N 1
ATOM 688 C CA . ILE A 1 91 ? -8.409 12.520 -9.477 1.00 25.72 116 ILE A CA 1
ATOM 689 C C . ILE A 1 91 ? -9.207 12.751 -10.775 1.00 24.22 116 ILE A C 1
ATOM 690 O O . ILE A 1 91 ? -10.380 12.365 -10.853 1.00 27.80 116 ILE A O 1
ATOM 695 N N . LYS A 1 92 ? -8.606 13.369 -11.787 1.00 29.45 117 LYS A N 1
ATOM 696 C CA . LYS A 1 92 ? -9.371 13.563 -13.027 1.00 39.24 117 LYS A CA 1
ATOM 697 C C . LYS A 1 92 ? -9.831 12.226 -13.624 1.00 37.89 117 LYS A C 1
ATOM 698 O O . LYS A 1 92 ? -10.956 12.110 -14.115 1.00 35.84 117 LYS A O 1
ATOM 704 N N . LYS A 1 93 ? -8.972 11.215 -13.555 1.00 34.85 118 LYS A N 1
ATOM 705 C CA . LYS A 1 93 ? -9.336 9.908 -14.098 1.00 26.72 118 LYS A CA 1
ATOM 706 C C . LYS A 1 93 ? -10.512 9.286 -13.348 1.00 27.04 118 LYS A C 1
ATOM 707 O O . LYS A 1 93 ? -11.461 8.798 -13.969 1.00 29.49 118 LYS A O 1
ATOM 713 N N . TYR A 1 94 ? -10.450 9.303 -12.017 1.00 24.85 119 TYR A N 1
ATOM 714 C CA . TYR A 1 94 ? -11.590 8.883 -11.214 1.00 23.53 119 TYR A CA 1
ATOM 715 C C . TYR A 1 94 ? -12.874 9.624 -11.582 1.00 28.13 119 TYR A C 1
ATOM 716 O O . TYR A 1 94 ? -13.929 9.017 -11.680 1.00 26.64 119 TYR A O 1
ATOM 725 N N . GLN A 1 95 ? -12.785 10.939 -11.789 1.00 26.00 120 GLN A N 1
ATOM 726 C CA . GLN A 1 95 ? -13.967 11.741 -12.110 1.00 26.19 120 GLN A CA 1
ATOM 727 C C . GLN A 1 95 ? -14.746 11.278 -13.362 1.00 36.24 120 GLN A C 1
ATOM 728 O O . GLN A 1 95 ? -15.977 11.416 -13.441 1.00 32.94 120 GLN A O 1
ATOM 734 N N . LYS A 1 96 ? -14.024 10.725 -14.334 1.00 36.01 121 LYS A N 1
ATOM 735 C CA . LYS A 1 96 ? -14.651 10.217 -15.555 1.00 40.84 121 LYS A CA 1
ATOM 736 C C . LYS A 1 96 ? -15.373 8.894 -15.303 1.00 36.93 121 LYS A C 1
ATOM 737 O O . LYS A 1 96 ? -16.229 8.495 -16.072 1.00 37.16 121 LYS A O 1
ATOM 743 N N . VAL A 1 97 ? -15.035 8.235 -14.200 1.00 28.15 122 VAL A N 1
ATOM 744 C CA . VAL A 1 97 ? -15.695 6.996 -13.800 1.00 30.88 122 VAL A CA 1
ATOM 745 C C . VAL A 1 97 ? -16.993 7.143 -12.967 1.00 37.43 122 VAL A C 1
ATOM 746 O O . VAL A 1 97 ? -17.996 6.508 -13.293 1.00 36.17 122 VAL A O 1
ATOM 750 N N . ALA A 1 98 ? -16.976 7.957 -11.903 1.00 26.05 123 ALA A N 1
ATOM 751 C CA . ALA A 1 98 ? -18.139 8.127 -11.026 1.00 30.50 123 ALA A CA 1
ATOM 752 C C . ALA A 1 98 ? -17.947 9.434 -10.249 1.00 30.12 123 ALA A C 1
ATOM 753 O O . ALA A 1 98 ? -16.828 9.926 -10.191 1.00 34.62 123 ALA A O 1
ATOM 755 N N . PRO A 1 99 ? -19.027 10.001 -9.667 1.00 32.92 124 PRO A N 1
ATOM 756 C CA . PRO A 1 99 ? -18.813 11.171 -8.786 1.00 33.94 124 PRO A CA 1
ATOM 757 C C . PRO A 1 99 ? -17.699 10.852 -7.782 1.00 27.19 124 PRO A C 1
ATOM 758 O O . PRO A 1 99 ? -17.717 9.782 -7.159 1.00 28.56 124 PRO A O 1
ATOM 762 N N . THR A 1 100 ? -16.715 11.736 -7.677 1.00 23.62 125 THR A N 1
ATOM 763 C CA . THR A 1 100 ? -15.537 11.456 -6.853 1.00 20.50 125 THR A CA 1
ATOM 764 C C . THR A 1 100 ? -15.464 12.480 -5.728 1.00 23.96 125 THR A C 1
ATOM 765 O O . THR A 1 100 ? -15.308 13.685 -5.979 1.00 24.36 125 THR A O 1
ATOM 769 N N . VAL A 1 101 ? -15.583 11.998 -4.501 1.00 23.02 126 VAL A N 1
ATOM 770 C CA . VAL A 1 101 ? -15.456 12.856 -3.342 1.00 29.82 126 VAL A CA 1
ATOM 771 C C . VAL A 1 101 ? -13.989 12.975 -2.951 1.00 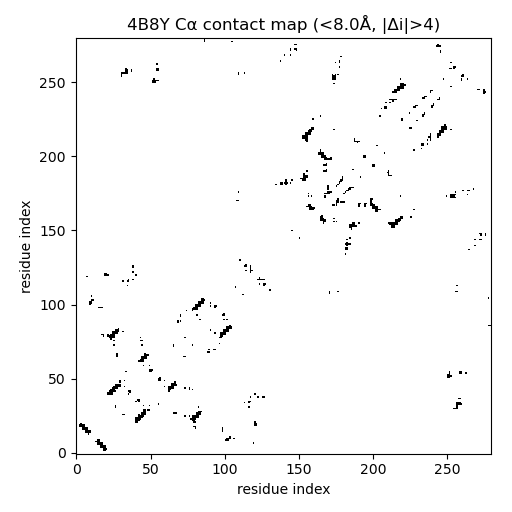22.08 126 VAL A C 1
ATOM 772 O O . VAL A 1 101 ? -13.346 11.985 -2.603 1.00 19.36 126 VAL A O 1
ATOM 776 N N . VAL A 1 102 ? -13.482 14.204 -3.008 1.00 22.58 127 VAL A N 1
ATOM 777 C CA . VAL A 1 102 ? -12.070 14.496 -2.760 1.00 19.50 127 VAL A CA 1
ATOM 778 C C . VAL A 1 102 ? -11.956 15.072 -1.344 1.00 20.79 127 VAL A C 1
ATOM 779 O O . VAL A 1 102 ? -12.418 16.184 -1.088 1.00 22.46 127 VAL A O 1
ATOM 783 N N . VAL A 1 103 ? -11.356 14.312 -0.437 1.00 18.63 128 VAL A N 1
ATOM 784 C CA . VAL A 1 103 ? -11.280 14.704 0.959 1.00 21.44 128 VAL A CA 1
ATOM 785 C C . VAL A 1 103 ? -9.887 15.202 1.233 1.00 17.19 128 VAL A C 1
ATOM 786 O O . VAL A 1 103 ? -8.894 14.511 0.935 1.00 19.55 128 VAL A O 1
ATOM 790 N N . ASP A 1 104 ? -9.825 16.395 1.811 1.00 16.46 129 ASP A N 1
ATOM 791 C CA . ASP A 1 104 ? -8.576 16.973 2.287 1.00 22.32 129 ASP A CA 1
ATOM 792 C C . ASP A 1 104 ? -8.369 16.470 3.718 1.00 22.76 129 ASP A C 1
ATOM 793 O O . ASP A 1 104 ? -9.088 16.905 4.631 1.00 18.95 129 ASP A O 1
ATOM 798 N N . TYR A 1 105 ? -7.422 15.544 3.904 1.00 21.03 130 TYR A N 1
ATOM 799 C CA . TYR A 1 105 ? -7.341 14.754 5.148 1.00 19.82 130 TYR A CA 1
ATOM 800 C C . TYR A 1 105 ? -7.312 15.652 6.380 1.00 25.53 130 TYR A C 1
ATOM 801 O O . TYR A 1 105 ? -8.019 15.441 7.389 1.00 21.44 130 TYR A O 1
ATOM 810 N N . ASN A 1 106 ? -6.517 16.689 6.269 1.00 21.44 131 ASN A N 1
ATOM 811 C CA . ASN A 1 106 ? -6.252 17.531 7.408 1.00 21.44 131 ASN A CA 1
ATOM 812 C C . ASN A 1 106 ? -7.384 18.526 7.701 1.00 24.10 131 ASN A C 1
ATOM 813 O O . ASN A 1 106 ? -7.318 19.297 8.650 1.00 25.43 131 ASN A O 1
ATOM 818 N N . LYS A 1 107 ? -8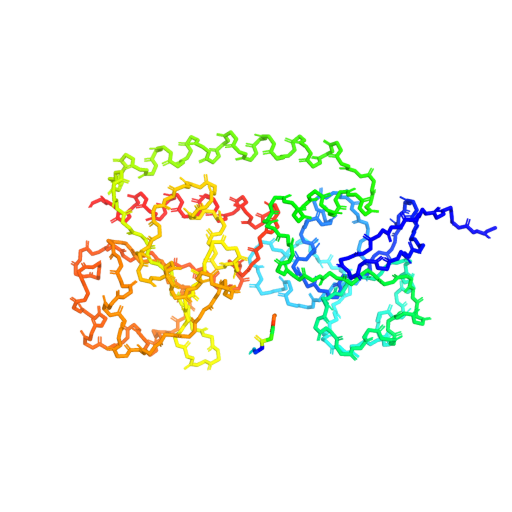.449 18.475 6.911 1.00 22.97 132 LYS A N 1
ATOM 819 C CA . LYS A 1 107 ? -9.571 19.381 7.170 1.00 24.42 132 LYS A CA 1
ATOM 820 C C . LYS A 1 107 ? -10.547 18.861 8.238 1.00 28.16 132 LYS A C 1
ATOM 821 O O . LYS A 1 107 ? -11.438 19.588 8.652 1.00 24.14 132 LYS A O 1
ATOM 827 N N . HIS A 1 108 ? -10.410 17.603 8.650 1.00 19.89 133 HIS A N 1
ATOM 828 C CA . HIS A 1 108 ? -11.388 17.007 9.569 1.00 20.45 133 HIS A CA 1
ATOM 829 C C . HIS A 1 108 ? -10.669 16.296 10.691 1.00 21.15 133 HIS A C 1
ATOM 830 O O . HIS A 1 108 ? -9.883 15.370 10.437 1.00 20.90 133 HIS A O 1
ATOM 837 N N . LYS A 1 109 ? -10.948 16.704 11.924 1.00 23.14 134 LYS A N 1
ATOM 838 C CA . LYS A 1 109 ? -10.529 15.938 13.087 1.00 22.84 134 LYS A CA 1
ATOM 839 C C . LYS A 1 109 ? -11.346 14.629 13.129 1.00 19.87 134 LYS A C 1
ATOM 840 O O . LYS A 1 109 ? -12.360 14.509 12.456 1.00 21.65 134 LYS A O 1
ATOM 846 N N . TYR A 1 110 ? -10.929 13.664 13.935 1.00 18.92 135 TYR A N 1
ATOM 847 C CA . TYR A 1 110 ? -11.412 12.295 13.729 1.00 20.33 135 TYR A CA 1
ATOM 848 C C . TYR A 1 110 ? -12.920 12.092 13.948 1.00 22.97 135 TYR A C 1
ATOM 849 O O . TYR A 1 110 ? -13.526 11.281 13.275 1.00 21.69 135 TYR A O 1
ATOM 858 N N . LEU A 1 111 ? -13.521 12.814 14.890 1.00 19.73 136 LEU A N 1
ATOM 859 C CA . LEU A 1 111 ? -14.961 12.677 15.088 1.00 19.67 136 LEU A CA 1
ATOM 860 C C . LEU A 1 111 ? -15.757 13.371 13.959 1.00 25.00 136 LEU A C 1
ATOM 861 O O . LEU A 1 111 ? -16.775 12.846 13.498 1.00 23.09 136 LEU A O 1
ATOM 866 N N . GLU A 1 112 ? -15.291 14.555 13.535 1.00 21.44 137 GLU A N 1
ATOM 867 C CA . GLU A 1 112 ? -15.865 15.293 12.411 1.00 23.09 137 GLU A CA 1
ATOM 868 C C . GLU A 1 112 ? -15.717 14.505 11.130 1.00 20.59 137 GLU A C 1
ATOM 869 O O . GLU A 1 112 ? -16.555 14.592 10.233 1.00 20.29 137 GLU A O 1
ATOM 875 N N . GLN A 1 113 ? -14.640 13.732 11.052 1.00 15.58 138 GLN A N 1
ATOM 876 C CA . GLN A 1 113 ? -14.437 12.896 9.865 1.00 17.93 138 GLN A CA 1
ATOM 877 C C . GLN A 1 113 ? -15.583 11.879 9.777 1.00 23.10 138 GLN A C 1
ATOM 878 O O . GLN A 1 113 ? -16.164 11.665 8.719 1.00 20.92 138 GLN A O 1
ATOM 884 N N . GLN A 1 114 ? -15.912 11.246 10.900 1.00 18.99 139 GLN A N 1
ATOM 885 C CA . GLN A 1 114 ? -16.962 10.241 10.853 1.00 17.49 139 GLN A CA 1
ATOM 886 C C . GLN A 1 114 ? -18.330 10.930 10.621 1.00 19.98 139 GLN A C 1
ATOM 887 O O . GLN A 1 114 ? -19.178 10.413 9.905 1.00 23.97 139 GLN A O 1
ATOM 893 N N . GLU A 1 115 ? -18.527 12.110 11.201 1.00 22.78 140 GLU A N 1
ATOM 894 C CA . GLU A 1 115 ? -19.726 12.896 10.903 1.00 24.25 140 GLU A CA 1
ATOM 895 C C . GLU A 1 115 ? -19.790 13.221 9.405 1.00 28.23 140 GLU A C 1
ATOM 896 O O . GLU A 1 115 ? -20.851 13.126 8.782 1.00 26.87 140 GLU A O 1
ATOM 902 N N . MET A 1 116 ? -18.652 13.585 8.815 1.00 24.08 141 MET A N 1
ATOM 903 C CA . MET A 1 116 ? -18.601 13.850 7.361 1.00 25.24 141 MET A CA 1
ATOM 904 C C . MET A 1 116 ? -19.033 12.639 6.496 1.00 21.47 141 MET A C 1
ATOM 905 O O . MET A 1 116 ? -19.752 12.779 5.493 1.00 24.62 141 MET A O 1
ATOM 910 N N . LEU A 1 117 ? -18.547 11.456 6.864 1.00 18.67 142 LEU A N 1
ATOM 911 C CA . LEU A 1 117 ? -18.948 10.207 6.208 1.00 21.42 142 LEU A CA 1
ATOM 912 C C . LEU A 1 117 ? -20.441 9.898 6.411 1.00 26.39 142 LEU A C 1
ATOM 913 O O . LEU A 1 117 ? -21.107 9.375 5.516 1.00 25.03 142 LEU A O 1
ATOM 918 N N . GLY A 1 118 ? -20.952 10.209 7.595 1.00 20.33 143 GLY A N 1
ATOM 919 C CA . GLY A 1 118 ? -22.387 10.168 7.812 1.00 23.67 143 GLY A CA 1
ATOM 920 C C . GLY A 1 118 ? -23.175 11.058 6.865 1.00 26.04 143 GLY A C 1
ATOM 921 O O . GLY A 1 118 ? -24.243 10.671 6.390 1.00 32.82 143 GLY A O 1
ATOM 922 N N . LYS A 1 119 ? -22.669 12.255 6.575 1.00 27.53 144 LYS A N 1
ATOM 923 C CA . LYS A 1 119 ? -23.381 13.135 5.648 1.00 31.28 144 LYS A CA 1
ATOM 924 C C . LYS A 1 119 ? -23.370 12.572 4.240 1.00 32.76 144 LYS A C 1
ATOM 925 O O . LYS A 1 119 ? -24.371 12.623 3.533 1.00 31.16 144 LYS A O 1
ATOM 931 N N . ILE A 1 120 ? -22.219 12.053 3.829 1.00 26.47 145 ILE A N 1
ATOM 932 C CA . ILE A 1 120 ? -22.085 11.493 2.486 1.00 27.09 145 ILE A CA 1
ATOM 933 C C . ILE A 1 120 ? -23.151 10.419 2.207 1.00 30.83 145 ILE A C 1
ATOM 934 O O . ILE A 1 120 ? -23.869 10.498 1.209 1.00 33.04 145 ILE A O 1
ATOM 939 N N . VAL A 1 121 ? -23.292 9.459 3.118 1.00 30.64 146 VAL A N 1
ATOM 940 C CA . VAL A 1 121 ? -24.238 8.346 2.929 1.00 33.76 146 VAL A CA 1
ATOM 941 C C . VAL A 1 121 ? -25.605 8.501 3.615 1.00 34.36 146 VAL A C 1
ATOM 942 O O . VAL A 1 121 ? -26.381 7.544 3.652 1.00 39.93 146 VAL A O 1
ATOM 946 N N . GLY A 1 122 ? -25.896 9.691 4.136 1.00 31.87 147 GLY A N 1
ATOM 947 C CA . GLY A 1 122 ? -27.180 9.984 4.780 1.00 30.78 147 GLY A CA 1
ATOM 948 C C . GLY A 1 122 ? -27.515 9.216 6.056 1.00 42.22 147 GLY A C 1
ATOM 949 O O . GLY A 1 122 ? -28.667 8.820 6.277 1.00 41.25 147 GLY A O 1
ATOM 950 N N . LYS A 1 123 ? -26.517 9.011 6.909 1.00 36.66 148 LYS A N 1
ATOM 951 C CA . LYS A 1 123 ? -26.712 8.311 8.176 1.00 38.85 148 LYS A CA 1
ATOM 952 C C . LYS A 1 123 ? -26.123 9.073 9.375 1.00 40.56 148 LYS A C 1
ATOM 953 O O . LYS A 1 123 ? -25.464 8.500 10.247 1.00 38.23 148 LYS A O 1
ATOM 959 N N . GLU A 1 124 ? -26.385 10.370 9.417 1.00 38.59 149 GLU A N 1
ATOM 960 C CA . GLU A 1 124 ? -25.887 11.203 10.498 1.00 41.56 149 GLU A CA 1
ATOM 961 C C . GLU A 1 124 ? -26.379 10.799 11.884 1.00 43.34 149 GLU A C 1
ATOM 962 O O . GLU A 1 124 ? -25.673 11.021 12.866 1.00 43.33 149 GLU A O 1
ATOM 968 N N . ASP A 1 125 ? -27.584 10.233 11.957 1.00 41.68 150 ASP A N 1
ATOM 969 C CA . ASP A 1 125 ? -28.168 9.803 13.229 1.00 45.33 150 ASP A CA 1
ATOM 970 C C . ASP A 1 125 ? -27.370 8.651 13.837 1.00 40.99 150 ASP A C 1
ATOM 971 O O . ASP A 1 125 ? -27.221 8.555 15.058 1.00 44.05 150 ASP A O 1
ATOM 976 N N . LYS A 1 126 ? -26.858 7.786 12.970 1.00 37.74 151 LYS A N 1
ATOM 977 C CA . LYS A 1 126 ? -26.065 6.643 13.399 1.00 38.99 151 LYS A CA 1
ATOM 978 C C . LYS A 1 126 ? -24.715 7.097 13.929 1.00 38.18 151 LYS A C 1
ATOM 979 O O . LYS A 1 126 ? -24.200 6.531 14.899 1.00 43.79 151 LYS A O 1
ATOM 985 N N . VAL A 1 127 ? -24.163 8.136 13.306 1.00 36.57 152 VAL A N 1
ATOM 986 C CA . VAL A 1 127 ? -22.906 8.728 13.757 1.00 27.16 152 VAL A CA 1
ATOM 987 C C . VAL A 1 127 ? -23.068 9.341 15.146 1.00 33.36 152 VAL A C 1
ATOM 988 O O . VAL A 1 127 ? -22.245 9.114 16.031 1.00 31.91 152 VAL A O 1
ATOM 992 N N . LYS A 1 128 ? -24.142 10.111 15.319 1.00 31.60 153 LYS A N 1
ATOM 993 C CA . LYS A 1 128 ? -24.436 10.783 16.573 1.00 40.72 153 LYS A CA 1
ATOM 994 C C . LYS A 1 128 ? -24.463 9.776 17.718 1.00 42.05 153 LYS A C 1
ATOM 995 O O . LYS A 1 128 ? -23.779 9.946 18.725 1.00 40.86 153 LYS A O 1
ATOM 1001 N N . ALA A 1 129 ? -25.253 8.724 17.546 1.00 44.34 154 ALA A N 1
ATOM 1002 C CA . ALA A 1 129 ? -25.371 7.689 18.561 1.00 45.80 154 ALA A CA 1
ATOM 1003 C C . ALA A 1 129 ? -24.009 7.096 18.877 1.00 46.62 154 ALA A C 1
ATOM 1004 O O . ALA A 1 129 ? -23.627 7.044 20.052 1.00 35.90 154 ALA A O 1
ATOM 1006 N N . TRP A 1 130 ? -23.280 6.669 17.837 1.00 39.22 155 TRP A N 1
ATOM 1007 C CA . TRP A 1 130 ? -21.947 6.106 18.029 1.00 35.87 155 TRP A CA 1
ATOM 1008 C C . TRP A 1 130 ? -21.027 7.076 18.778 1.00 37.56 155 TRP A C 1
ATOM 1009 O O . TRP A 1 130 ? -20.329 6.695 19.719 1.00 25.62 155 TRP A O 1
ATOM 1020 N N . LYS A 1 131 ? -21.032 8.335 18.361 1.00 32.89 156 LYS A N 1
ATOM 1021 C CA . LYS A 1 131 ? -20.139 9.333 18.939 1.00 33.32 156 LYS A CA 1
ATOM 1022 C C . LYS A 1 131 ? -20.384 9.552 20.427 1.00 33.30 156 LYS A C 1
ATOM 1023 O O . LYS A 1 131 ? -19.444 9.700 21.204 1.00 27.32 156 LYS A O 1
ATOM 1029 N N . LYS A 1 132 ? -21.648 9.563 20.819 1.00 27.82 157 LYS A N 1
ATOM 1030 C CA . LYS A 1 132 ? -21.996 9.785 22.222 1.00 34.39 157 LYS A CA 1
ATOM 1031 C C . LYS A 1 132 ? -21.454 8.663 23.079 1.00 32.52 157 LYS A C 1
ATOM 1032 O O . LYS A 1 132 ? -20.907 8.906 24.146 1.00 35.74 157 LYS A O 1
ATOM 1038 N N . ASP A 1 133 ? -21.619 7.434 22.601 1.00 30.72 158 ASP A N 1
ATOM 1039 C CA . ASP A 1 133 ? -21.089 6.255 23.273 1.00 35.46 158 ASP A CA 1
ATOM 1040 C C . ASP A 1 133 ? -19.563 6.335 23.377 1.00 36.48 158 ASP A C 1
ATOM 1041 O O . ASP A 1 133 ? -18.977 6.096 24.442 1.00 36.32 158 ASP A O 1
ATOM 1046 N N . TRP A 1 134 ? -18.918 6.662 22.262 1.00 25.70 159 TRP A N 1
ATOM 1047 C CA . TRP A 1 134 ? -17.464 6.759 22.235 1.00 23.75 159 TRP A CA 1
ATOM 1048 C C . TRP A 1 134 ? -16.942 7.750 23.276 1.00 31.18 159 TRP A C 1
ATOM 1049 O O . TRP A 1 134 ? -16.014 7.457 24.038 1.00 29.40 159 TRP A O 1
ATOM 1060 N N . GLU A 1 135 ? -17.532 8.931 23.306 1.00 24.38 160 GLU A N 1
ATOM 1061 C CA . GLU A 1 135 ? -17.057 9.964 24.210 1.00 29.66 160 GLU A CA 1
ATOM 1062 C C . GLU A 1 135 ? -17.265 9.598 25.683 1.00 33.06 160 GLU A C 1
ATOM 1063 O O . GLU A 1 135 ? -16.380 9.796 26.508 1.00 31.61 160 GLU A O 1
ATOM 1069 N N . GLU A 1 136 ? -18.429 9.058 26.008 1.00 33.20 161 GLU A N 1
ATOM 1070 C CA . GLU A 1 136 ? -18.727 8.722 27.405 1.00 31.07 161 GLU A CA 1
ATOM 1071 C C . GLU A 1 136 ? -17.747 7.651 27.874 1.00 33.80 161 GLU A C 1
ATOM 1072 O O . GLU A 1 136 ? -17.135 7.774 28.937 1.00 35.17 161 GLU A O 1
ATOM 1078 N N . THR A 1 137 ? -17.556 6.631 27.046 1.00 28.07 162 THR A N 1
ATOM 1079 C CA . THR A 1 137 ? -16.677 5.524 27.392 1.00 34.43 162 THR A CA 1
ATOM 1080 C C . THR A 1 137 ? -15.215 5.964 27.569 1.00 28.37 162 THR A C 1
ATOM 1081 O O . THR A 1 137 ? -14.577 5.626 28.564 1.00 28.08 162 THR A O 1
ATOM 1085 N N . THR A 1 138 ? -14.678 6.696 26.595 1.00 24.68 163 THR A N 1
ATOM 1086 C CA . THR A 1 138 ? -13.269 7.107 26.650 1.00 23.45 163 THR A CA 1
ATOM 1087 C C . THR A 1 138 ? -13.017 8.175 27.715 1.00 29.50 163 THR A C 1
ATOM 1088 O O . THR A 1 138 ? -11.909 8.278 28.247 1.00 28.44 163 THR A O 1
ATOM 1092 N N . ALA A 1 139 ? -14.048 8.952 28.051 1.00 27.94 164 ALA A N 1
ATOM 1093 C CA . ALA A 1 139 ? -13.976 9.848 29.217 1.00 39.15 164 ALA A CA 1
ATOM 1094 C C . ALA A 1 139 ? -13.721 9.091 30.529 1.00 39.78 164 ALA A C 1
ATOM 1095 O O . ALA A 1 139 ? -12.892 9.528 31.342 1.00 33.78 164 ALA A O 1
ATOM 1097 N N . LYS A 1 140 ? -14.414 7.967 30.742 1.00 35.48 165 LYS A N 1
ATOM 1098 C CA . LYS A 1 140 ? -14.181 7.181 31.960 1.00 38.71 165 LYS A CA 1
ATOM 1099 C C . LYS A 1 140 ? -12.836 6.470 31.873 1.00 38.98 165 LYS A C 1
ATOM 1100 O O . LYS A 1 140 ? -12.115 6.365 32.869 1.00 37.78 165 LYS A O 1
ATOM 1106 N N . ASP A 1 141 ? -12.501 5.983 30.680 1.00 35.52 166 ASP A N 1
ATOM 1107 C CA . ASP A 1 141 ? -11.219 5.319 30.483 1.00 33.49 166 ASP A CA 1
ATOM 1108 C C . ASP A 1 141 ? -10.076 6.275 30.808 1.00 34.41 166 ASP A C 1
ATOM 1109 O O . ASP A 1 141 ? -9.099 5.894 31.467 1.00 33.50 166 ASP A O 1
ATOM 1114 N N . GLY A 1 142 ? -10.177 7.501 30.294 1.00 28.12 167 GLY A N 1
ATOM 1115 C CA . GLY A 1 142 ? -9.098 8.469 30.432 1.00 29.81 167 GLY A CA 1
ATOM 1116 C C . GLY A 1 142 ? -8.925 8.835 31.907 1.00 33.95 167 GLY A C 1
ATOM 1117 O O . GLY A 1 142 ? -7.808 9.004 32.406 1.00 35.86 167 GLY A O 1
ATOM 1118 N N . LYS A 1 143 ? -10.041 8.955 32.613 1.00 29.95 168 LYS A N 1
ATOM 1119 C CA . LYS A 1 143 ? -9.983 9.305 34.034 1.00 30.66 168 LYS A CA 1
ATOM 1120 C C . LYS A 1 143 ? -9.257 8.196 34.806 1.00 37.69 168 LYS A C 1
ATOM 1121 O O . LYS A 1 143 ? -8.439 8.468 35.685 1.00 35.94 168 LYS A O 1
ATOM 1127 N N . GLU A 1 144 ? -9.532 6.946 34.439 1.00 32.30 169 GLU A N 1
ATOM 1128 C CA . GLU A 1 144 ? -8.874 5.804 35.057 1.00 36.25 169 GLU A CA 1
ATOM 1129 C C . GLU A 1 144 ? -7.394 5.748 34.713 1.00 30.85 169 GLU A C 1
ATOM 1130 O O . GLU A 1 144 ? -6.574 5.378 35.549 1.00 37.14 169 GLU A O 1
ATOM 1136 N N . ILE A 1 145 ? -7.047 6.090 33.473 1.00 28.36 170 ILE A N 1
ATOM 1137 C CA . ILE A 1 145 ? -5.644 6.016 33.060 1.00 27.22 170 ILE A CA 1
ATOM 1138 C C . ILE A 1 145 ? -4.856 7.101 33.791 1.00 27.86 170 ILE A C 1
ATOM 1139 O O . ILE A 1 145 ? -3.735 6.881 34.259 1.00 30.41 170 ILE A O 1
ATOM 1144 N N . LYS A 1 146 ? -5.463 8.277 33.906 1.00 29.97 171 LYS A N 1
ATOM 1145 C CA . LYS A 1 146 ? -4.824 9.402 34.595 1.00 34.64 171 LYS A CA 1
ATOM 1146 C C . LYS A 1 146 ? -4.539 9.097 36.055 1.00 37.19 171 LYS A C 1
ATOM 1147 O O . LYS A 1 146 ? -3.509 9.495 36.584 1.00 40.12 171 LYS A O 1
ATOM 1153 N N . LYS A 1 147 ? -5.431 8.360 36.704 1.00 33.59 172 LYS A N 1
ATOM 1154 C CA . LYS A 1 147 ? -5.200 8.037 38.100 1.00 42.10 172 LYS A CA 1
ATOM 1155 C C . LYS A 1 147 ? -4.038 7.055 38.208 1.00 41.29 172 LYS A C 1
ATOM 1156 O O . LYS A 1 147 ? -3.283 7.062 39.192 1.00 39.77 172 LYS A O 1
ATOM 1162 N N . ALA A 1 148 ? -3.874 6.235 37.176 1.00 40.76 173 ALA A N 1
ATOM 1163 C CA . ALA A 1 148 ? -2.801 5.244 37.157 1.00 41.73 173 ALA A CA 1
ATOM 1164 C C . ALA A 1 148 ? -1.430 5.850 36.836 1.00 36.59 173 ALA A C 1
ATOM 1165 O O . ALA A 1 148 ? -0.439 5.501 37.470 1.00 41.42 173 ALA A O 1
ATOM 1167 N N . ILE A 1 149 ? -1.369 6.741 35.846 1.00 33.67 174 ILE A N 1
ATOM 1168 C CA . ILE A 1 149 ? -0.091 7.319 35.429 1.00 35.86 174 ILE A CA 1
ATOM 1169 C C . ILE A 1 149 ? 0.218 8.678 36.067 1.00 31.59 174 ILE A C 1
ATOM 1170 O O . ILE A 1 149 ? 1.360 9.120 36.058 1.00 40.25 174 ILE A O 1
ATOM 1175 N N . GLY A 1 150 ? -0.791 9.327 36.636 1.00 35.85 175 GLY A N 1
ATOM 1176 C CA . GLY A 1 150 ? -0.592 10.638 37.233 1.00 33.01 175 GLY A CA 1
ATOM 1177 C C . GLY A 1 150 ? -1.150 11.702 36.309 1.00 36.68 175 GLY A C 1
ATOM 1178 O O . GLY A 1 150 ? -0.887 11.686 35.093 1.00 38.00 175 GLY A O 1
ATOM 1179 N N . GLN A 1 151 ? -1.914 12.629 36.879 1.00 40.41 176 GLN A N 1
ATOM 1180 C CA . GLN A 1 151 ? -2.599 13.663 36.095 1.00 47.97 176 GLN A CA 1
ATOM 1181 C C . GLN A 1 151 ? -1.683 14.523 35.205 1.00 43.74 176 GLN A C 1
ATOM 1182 O O . GLN A 1 151 ? -2.079 14.892 34.115 1.00 49.12 176 GLN A O 1
ATOM 1188 N N . ASP A 1 152 ? -0.464 14.820 35.656 1.00 40.63 177 ASP A N 1
ATOM 1189 C CA . ASP A 1 152 ? 0.470 15.627 34.859 1.00 40.02 177 ASP A CA 1
ATOM 1190 C C . ASP A 1 152 ? 1.489 14.848 33.981 1.00 41.14 177 ASP A C 1
ATOM 1191 O O . ASP A 1 152 ? 2.411 15.455 33.436 1.00 36.51 177 ASP A O 1
ATOM 1196 N N . ALA A 1 153 ? 1.334 13.531 33.848 1.00 31.94 178 ALA A N 1
ATOM 1197 C CA . ALA A 1 153 ? 2.294 12.736 33.076 1.00 26.92 178 ALA A CA 1
ATOM 1198 C C . ALA A 1 153 ? 2.194 13.087 31.601 1.00 25.51 178 ALA A C 1
ATOM 1199 O O . ALA A 1 153 ? 1.089 13.138 31.060 1.00 27.80 178 ALA A O 1
ATOM 1201 N N . THR A 1 154 ? 3.335 13.313 30.956 1.00 24.43 179 THR A N 1
ATOM 1202 C CA . THR A 1 154 ? 3.336 13.518 29.512 1.00 22.74 179 THR A CA 1
ATOM 1203 C C . THR A 1 154 ? 3.569 12.195 28.795 1.00 21.58 179 THR A C 1
ATOM 1204 O O . THR A 1 154 ? 4.218 11.266 29.323 1.00 25.42 179 THR A O 1
ATOM 1208 N N . VAL A 1 155 ? 3.079 12.131 27.573 1.00 20.15 180 VAL A N 1
ATOM 1209 C CA . VAL A 1 155 ? 3.163 10.944 26.752 1.00 21.81 180 VAL A CA 1
ATOM 1210 C C . VAL A 1 155 ? 3.674 11.341 25.352 1.00 25.81 180 VAL A C 1
ATOM 1211 O O . VAL A 1 155 ? 3.082 12.185 24.681 1.00 23.38 180 VAL A O 1
ATOM 1215 N N . SER A 1 156 ? 4.805 10.770 24.951 1.00 22.28 181 SER A N 1
ATOM 1216 C CA . SER A 1 156 ? 5.338 10.990 23.599 1.00 23.27 181 SER A CA 1
ATOM 1217 C C . SER A 1 156 ? 4.862 9.897 22.634 1.00 16.80 181 SER A C 1
ATOM 1218 O O . SER A 1 156 ? 4.501 8.792 23.042 1.00 16.97 181 SER A O 1
ATOM 1221 N N . LEU A 1 157 ? 4.871 10.209 21.334 1.00 17.56 182 LEU A N 1
ATOM 1222 C CA . LEU A 1 157 ? 4.473 9.234 20.334 1.00 22.56 182 LEU A CA 1
ATOM 1223 C C . LEU A 1 157 ? 5.536 9.205 19.231 1.00 19.51 182 LEU A C 1
ATOM 1224 O O . LEU A 1 157 ? 5.743 10.212 18.583 1.00 15.72 182 LEU A O 1
ATOM 1229 N N . PHE A 1 158 ? 6.154 8.046 19.006 1.00 17.29 183 PHE A N 1
ATOM 1230 C CA . PHE A 1 158 ? 7.258 7.935 18.054 1.00 25.87 183 PHE A CA 1
ATOM 1231 C C . PHE A 1 158 ? 6.981 6.818 17.057 1.00 21.39 183 PHE A C 1
ATOM 1232 O O . PHE A 1 158 ? 6.396 5.779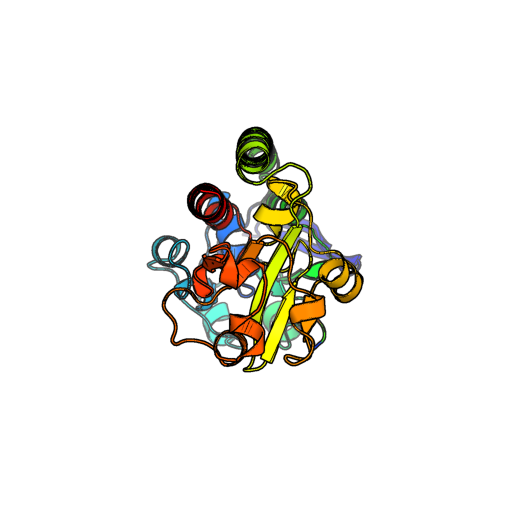 17.391 1.00 19.91 183 PHE A O 1
ATOM 1240 N N . ASP A 1 159 ? 7.483 7.008 15.842 1.00 23.33 184 ASP A N 1
ATOM 1241 C CA . ASP A 1 159 ? 7.152 6.110 14.758 1.00 20.14 184 ASP A CA 1
ATOM 1242 C C . ASP A 1 159 ? 8.336 6.130 13.807 1.00 23.46 184 ASP A C 1
ATOM 1243 O O . ASP A 1 159 ? 9.070 7.108 13.783 1.00 20.29 184 ASP A O 1
ATOM 1248 N N . GLU A 1 160 ? 8.568 5.043 13.078 1.00 19.84 185 GLU A N 1
ATOM 1249 C CA . GLU A 1 160 ? 9.542 5.108 12.017 1.00 21.05 185 GLU A CA 1
ATOM 1250 C C . GLU A 1 160 ? 8.782 5.288 10.712 1.00 26.52 185 GLU A C 1
ATOM 1251 O O . GLU A 1 160 ? 7.967 4.447 10.335 1.00 23.14 185 GLU A O 1
ATOM 1257 N N . PHE A 1 161 ? 9.062 6.389 10.028 1.00 28.64 186 PHE A N 1
ATOM 1258 C CA . PHE A 1 161 ? 8.409 6.694 8.766 1.00 31.48 186 PHE A CA 1
ATOM 1259 C C . PHE A 1 161 ? 9.488 6.861 7.717 1.00 25.69 186 PHE A C 1
ATOM 1260 O O . PHE A 1 161 ? 10.342 7.721 7.858 1.00 23.83 186 PHE A O 1
ATOM 1268 N N . ASP A 1 162 ? 9.473 6.002 6.699 1.00 23.91 187 ASP A N 1
ATOM 1269 C CA . ASP A 1 162 ? 10.458 6.075 5.617 1.00 33.29 187 ASP A CA 1
ATOM 1270 C C . ASP A 1 162 ? 11.887 6.118 6.174 1.00 38.71 187 ASP A C 1
ATOM 1271 O O . ASP A 1 162 ? 12.699 6.970 5.796 1.00 32.56 187 ASP A O 1
ATOM 1276 N N . LYS A 1 163 ? 12.157 5.213 7.117 1.00 35.10 188 LYS A N 1
ATOM 1277 C CA . LYS A 1 163 ? 13.484 5.056 7.718 1.00 29.87 188 LYS A CA 1
ATOM 1278 C C . LYS A 1 163 ? 13.941 6.254 8.564 1.00 27.07 188 LYS A C 1
ATOM 1279 O O . LYS A 1 163 ? 15.126 6.388 8.876 1.00 28.25 188 LYS A O 1
ATOM 1285 N N . LYS A 1 164 ? 12.985 7.102 8.954 1.00 25.18 189 LYS A N 1
ATOM 1286 C CA . LYS A 1 164 ? 13.280 8.272 9.775 1.00 32.16 189 LYS A CA 1
ATOM 1287 C C . LYS A 1 164 ? 12.420 8.238 11.030 1.00 29.42 189 LYS A C 1
ATOM 1288 O O . LYS A 1 164 ? 11.361 7.633 11.022 1.00 29.51 189 LYS A O 1
ATOM 1294 N N . LEU A 1 165 ? 12.876 8.893 12.096 1.00 25.51 190 LEU A N 1
ATOM 1295 C CA . LEU A 1 165 ? 12.071 9.014 13.304 1.00 28.76 190 LEU A CA 1
ATOM 1296 C C . LEU A 1 165 ? 11.003 10.084 13.093 1.00 31.47 190 LEU A C 1
ATOM 1297 O O . LEU A 1 165 ? 11.359 11.217 12.779 1.00 24.85 190 LEU A O 1
ATOM 1302 N N . TYR A 1 166 ? 9.716 9.738 13.270 1.00 21.44 191 TYR A N 1
ATOM 1303 C CA . TYR A 1 166 ? 8.630 10.740 13.250 1.00 17.80 191 TYR A CA 1
ATOM 1304 C C . TYR A 1 166 ? 7.856 10.841 14.548 1.00 17.87 191 TYR A C 1
ATOM 1305 O O . TYR A 1 166 ? 7.786 9.874 15.314 1.00 16.89 191 TYR A O 1
ATOM 1314 N N . THR A 1 167 ? 7.239 12.007 14.765 1.00 17.18 192 THR A N 1
ATOM 1315 C CA . THR A 1 167 ? 6.274 12.141 15.847 1.00 19.94 192 THR A CA 1
ATOM 1316 C C . THR A 1 167 ? 5.030 12.802 15.247 1.00 22.05 192 THR A C 1
ATOM 1317 O O . THR A 1 167 ? 5.070 13.278 14.096 1.00 17.32 192 THR A O 1
ATOM 1321 N N . TYR A 1 168 ? 3.945 12.831 16.022 1.00 16.86 193 TYR A N 1
ATOM 1322 C CA . TYR A 1 168 ? 2.626 13.238 15.543 1.00 16.80 193 TYR A CA 1
ATOM 1323 C C . TYR A 1 168 ? 1.908 14.112 16.554 1.00 18.41 193 TYR A C 1
ATOM 1324 O O . TYR A 1 168 ? 2.149 14.019 17.765 1.00 23.21 193 TYR A O 1
ATOM 1333 N N . GLY A 1 169 ? 1.011 14.939 16.023 1.00 18.70 194 GLY A N 1
ATOM 1334 C CA . GLY A 1 169 ? 0.081 15.677 16.838 1.00 19.92 194 GLY A CA 1
ATOM 1335 C C . GLY A 1 169 ? -1.054 14.748 17.192 1.00 17.89 194 GLY A C 1
ATOM 1336 O O . GLY A 1 169 ? -0.889 13.526 17.220 1.00 20.73 194 GLY A O 1
ATOM 1337 N N . ASP A 1 170 ? -2.235 15.330 17.433 1.00 18.39 195 ASP A N 1
ATOM 1338 C CA . ASP A 1 170 ? -3.317 14.554 18.001 1.00 14.30 195 ASP A CA 1
ATOM 1339 C C . ASP A 1 170 ? -4.249 13.914 16.947 1.00 19.08 195 ASP A C 1
ATOM 1340 O O . ASP A 1 170 ? -5.266 13.298 17.293 1.00 18.90 195 ASP A O 1
ATOM 1345 N N . ASN A 1 171 ? -3.950 14.075 15.659 1.00 14.63 196 ASN A N 1
ATOM 1346 C CA . ASN A 1 171 ? -4.913 13.585 14.662 1.00 13.73 196 ASN A CA 1
ATOM 1347 C C . ASN A 1 171 ? -4.225 13.155 13.365 1.00 18.95 196 ASN A C 1
ATOM 1348 O O . ASN A 1 171 ? -4.690 13.457 12.256 1.00 16.99 196 ASN A O 1
ATOM 1353 N N . TRP A 1 172 ? -3.101 12.451 13.496 1.00 16.34 197 TRP A N 1
ATOM 1354 C CA . TRP A 1 172 ? -2.432 11.918 12.309 1.00 16.38 197 TRP A CA 1
ATOM 1355 C C . TRP A 1 172 ? -2.194 10.427 12.510 1.00 19.60 197 TRP A C 1
ATOM 1356 O O . TRP A 1 172 ? -1.155 9.910 12.104 1.00 14.99 197 TRP A O 1
ATOM 1367 N N . GLY A 1 173 ? -3.149 9.770 13.165 1.00 16.78 198 GLY A N 1
ATOM 1368 C CA . GLY A 1 173 ? -3.070 8.337 13.444 1.00 19.86 198 GLY A CA 1
ATOM 1369 C C . GLY A 1 173 ? -1.993 7.951 14.451 1.00 21.99 198 GLY A C 1
ATOM 1370 O O . GLY A 1 173 ? -1.568 8.783 15.240 1.00 18.73 198 GLY A O 1
ATOM 1371 N N . ARG A 1 174 ? -1.581 6.678 14.414 1.00 17.57 199 ARG A N 1
ATOM 1372 C CA . ARG A 1 174 ? -0.550 6.103 15.282 1.00 14.74 199 ARG A CA 1
ATOM 1373 C C . ARG A 1 174 ? -1.033 6.100 16.743 1.00 16.58 199 ARG A C 1
ATOM 1374 O O . ARG A 1 174 ? -0.243 5.935 17.655 1.00 19.54 199 ARG A O 1
ATOM 1382 N N . GLY A 1 175 ? -2.340 6.252 16.928 1.00 12.24 200 GLY A N 1
ATOM 1383 C CA . GLY A 1 175 ? -2.959 6.174 18.241 1.00 15.36 200 GLY A CA 1
ATOM 1384 C C . GLY A 1 175 ? -3.164 7.553 18.843 1.00 20.18 200 GLY A C 1
ATOM 1385 O O . GLY A 1 175 ? -3.664 7.671 19.949 1.00 14.36 200 GLY A O 1
ATOM 1386 N N . GLY A 1 176 ? -2.764 8.599 18.121 1.00 13.32 201 GLY A N 1
ATOM 1387 C CA . GLY A 1 176 ? -2.775 9.926 18.694 1.00 14.76 201 GLY A CA 1
ATOM 1388 C C . GLY A 1 176 ? -4.181 10.408 19.045 1.00 20.51 201 GLY A C 1
ATOM 1389 O O . GLY A 1 176 ? -4.381 11.105 20.059 1.00 20.33 201 GLY A O 1
ATOM 1390 N N . GLU A 1 177 ? -5.159 10.062 18.211 1.00 16.48 202 GLU A N 1
ATOM 1391 C CA . GLU A 1 177 ? -6.541 10.484 18.469 1.00 15.50 202 GLU A CA 1
ATOM 1392 C C . GLU A 1 177 ? -7.053 9.935 19.836 1.00 21.49 202 GLU A C 1
ATOM 1393 O O . GLU A 1 177 ? -7.794 10.604 20.547 1.00 21.72 202 GLU A O 1
ATOM 1399 N N . VAL A 1 178 ? -6.649 8.718 20.195 1.00 15.09 203 VAL A N 1
ATOM 1400 C CA . VAL A 1 178 ? -7.137 8.111 21.443 1.00 15.67 203 VAL A CA 1
ATOM 1401 C C . VAL A 1 178 ? -6.284 8.625 22.603 1.00 20.90 203 VAL A C 1
ATOM 1402 O O . VAL A 1 178 ? -6.820 9.035 23.648 1.00 22.17 203 VAL A O 1
ATOM 1406 N N . LEU A 1 179 ? -4.958 8.662 22.419 1.00 18.74 204 LEU A N 1
ATOM 1407 C CA . LEU A 1 179 ? -4.077 9.181 23.491 1.00 21.04 204 LEU A CA 1
ATOM 1408 C C . LEU A 1 179 ? -4.414 10.613 23.919 1.00 21.37 204 LEU A C 1
ATOM 1409 O O . LEU A 1 179 ? -4.525 10.932 25.106 1.00 23.66 204 LEU A O 1
ATOM 1414 N N . TYR A 1 180 ? -4.548 11.482 22.930 1.00 22.17 205 TYR A N 1
ATOM 1415 C CA . TYR A 1 180 ? -4.517 12.926 23.169 1.00 16.33 205 TYR A CA 1
ATOM 1416 C C . TYR A 1 180 ? -5.875 13.607 23.125 1.00 22.69 205 TYR A C 1
ATOM 1417 O O . TYR A 1 180 ? -6.046 14.683 23.698 1.00 25.98 205 TYR A O 1
ATOM 1426 N N . GLN A 1 181 ? -6.840 12.992 22.447 1.00 21.50 206 GLN A N 1
ATOM 1427 C CA . GLN A 1 181 ? -8.182 13.560 22.396 1.00 19.58 206 GLN A CA 1
ATOM 1428 C C . GLN A 1 181 ? -9.151 12.750 23.257 1.00 23.67 206 GLN A C 1
ATOM 1429 O O . GLN A 1 181 ? -9.690 13.260 24.226 1.00 20.85 206 GLN A O 1
ATOM 1435 N N . ALA A 1 182 ? -9.373 11.494 22.900 1.00 22.53 207 ALA A N 1
ATOM 1436 C CA . ALA A 1 182 ? -10.346 10.674 23.611 1.00 25.11 207 ALA A CA 1
ATOM 1437 C C . ALA A 1 182 ? -9.979 10.514 25.086 1.00 26.69 207 ALA A C 1
ATOM 1438 O O . ALA A 1 182 ? -10.793 10.812 25.956 1.00 21.24 207 ALA A O 1
ATOM 1440 N N . PHE A 1 183 ? -8.745 10.072 25.361 1.00 25.69 208 PHE A N 1
ATOM 1441 C CA . PHE A 1 183 ? -8.242 9.949 26.731 1.00 21.95 208 PHE A CA 1
ATOM 1442 C C . PHE A 1 183 ? -7.874 11.302 27.405 1.00 22.46 208 PHE A C 1
ATOM 1443 O O . PHE A 1 183 ? -7.878 11.419 28.632 1.00 28.38 208 PHE A O 1
ATOM 1451 N N . GLY A 1 184 ? -7.563 12.316 26.609 1.00 20.22 209 GLY A N 1
ATOM 1452 C CA . GLY A 1 184 ? -7.153 13.596 27.162 1.00 24.60 209 GLY A CA 1
ATOM 1453 C C . GLY A 1 184 ? -5.803 13.565 27.884 1.00 24.60 209 GLY A C 1
ATOM 1454 O O . GLY A 1 184 ? -5.580 14.344 28.801 1.00 23.39 209 GLY A O 1
ATOM 1455 N N . LEU A 1 185 ? -4.906 12.663 27.492 1.00 20.09 210 LEU A N 1
ATOM 1456 C CA . LEU A 1 185 ? -3.593 12.601 28.143 1.00 27.55 210 LEU A CA 1
ATOM 1457 C C . LEU A 1 185 ? -2.755 13.783 27.660 1.00 27.02 210 LEU A C 1
ATOM 1458 O O . LEU A 1 185 ? -2.972 14.269 26.539 1.00 23.49 210 LEU A O 1
ATOM 1463 N N . LYS A 1 186 ? -1.816 14.254 28.489 1.00 24.67 211 LYS A N 1
ATOM 1464 C CA . LYS A 1 186 ? -0.960 15.394 28.108 1.00 24.76 211 LYS A CA 1
ATOM 1465 C C . LYS A 1 186 ? 0.123 15.031 27.067 1.00 28.86 211 LYS A C 1
ATOM 1466 O O . LYS A 1 186 ? 0.967 14.153 27.318 1.00 27.43 211 LYS A O 1
ATOM 1472 N N . MET A 1 187 ? 0.105 15.692 25.907 1.00 26.24 212 MET A N 1
ATOM 1473 C CA . MET A 1 187 ? 1.172 15.512 24.927 1.00 22.48 212 MET A CA 1
ATOM 1474 C C . MET A 1 187 ? 2.493 16.135 25.383 1.00 28.08 212 MET A C 1
ATOM 1475 O O . MET A 1 187 ? 2.502 17.210 25.968 1.00 26.01 212 MET A O 1
ATOM 1480 N N . GLN A 1 188 ? 3.613 15.479 25.103 1.00 25.92 213 GLN A N 1
ATOM 1481 C CA . GLN A 1 188 ? 4.910 16.032 25.482 1.00 24.43 213 GLN A CA 1
ATOM 1482 C C . GLN A 1 188 ? 5.045 17.416 24.825 1.00 23.34 213 GLN A C 1
ATOM 1483 O O . GLN A 1 188 ? 4.785 17.560 23.625 1.00 21.96 213 GLN A O 1
ATOM 1489 N N . PRO A 1 189 ? 5.458 18.428 25.601 1.00 25.40 214 PRO A N 1
ATOM 1490 C CA . PRO A 1 189 ? 5.329 19.800 25.078 1.00 26.23 214 PRO A CA 1
ATOM 1491 C C . PRO A 1 189 ? 6.153 20.116 23.825 1.00 27.76 214 PRO A C 1
ATOM 1492 O O . PRO A 1 189 ? 5.699 20.913 23.025 1.00 28.40 214 PRO A O 1
ATOM 1496 N N . GLU A 1 190 ? 7.339 19.548 23.660 1.00 24.01 215 GLU A N 1
ATOM 1497 C CA . GLU A 1 190 ? 8.110 19.903 22.468 1.00 28.64 215 GLU A CA 1
ATOM 1498 C C . GLU A 1 190 ? 7.509 19.165 21.284 1.00 28.40 215 GLU A C 1
ATOM 1499 O O . GLU A 1 190 ? 7.500 19.673 20.170 1.00 30.11 215 GLU A O 1
ATOM 1505 N N . GLN A 1 191 ? 6.969 17.980 21.528 1.00 22.48 216 GLN A N 1
ATOM 1506 C CA . GLN A 1 191 ? 6.248 17.271 20.473 1.00 19.15 216 GLN A CA 1
ATOM 1507 C C . GLN A 1 191 ? 5.046 18.085 19.956 1.00 21.46 216 GLN A C 1
ATOM 1508 O O . GLN A 1 191 ? 4.783 18.194 18.746 1.00 19.13 216 GLN A O 1
ATOM 1514 N N . GLN A 1 192 ? 4.307 18.653 20.889 1.00 17.65 217 GLN A N 1
ATOM 1515 C CA . GLN A 1 192 ? 3.170 19.492 20.539 1.00 22.05 217 GLN A CA 1
ATOM 1516 C C . GLN A 1 192 ? 3.575 20.723 19.724 1.00 18.99 217 GLN A C 1
ATOM 1517 O O . GLN A 1 192 ? 2.899 21.087 18.764 1.00 20.30 217 GLN A O 1
ATOM 1523 N N . LYS A 1 193 ? 4.635 21.397 20.157 1.00 23.69 218 LYS A N 1
ATOM 1524 C CA . LYS A 1 193 ? 5.104 22.608 19.468 1.00 21.46 218 LYS A CA 1
ATOM 1525 C C . LYS A 1 193 ? 5.554 22.270 18.039 1.00 20.47 218 LYS A C 1
ATOM 1526 O O . LYS A 1 193 ? 5.252 22.999 17.099 1.00 21.05 218 LYS A O 1
ATOM 1532 N N . LEU A 1 194 ? 6.291 21.181 17.897 1.00 18.45 219 LEU A N 1
ATOM 1533 C CA . LEU A 1 194 ? 6.868 20.831 16.593 1.00 19.94 219 LEU A CA 1
ATOM 1534 C C . LEU A 1 194 ? 5.779 20.445 15.588 1.00 19.33 219 LEU A C 1
ATOM 1535 O O . LEU A 1 194 ? 5.852 20.838 14.412 1.00 22.49 219 LEU A O 1
ATOM 1540 N N . THR A 1 195 ? 4.794 19.672 16.053 1.00 16.59 220 THR A N 1
ATOM 1541 C CA . THR A 1 195 ? 3.714 19.136 15.218 1.00 14.21 220 THR A CA 1
ATOM 1542 C C . THR A 1 195 ? 2.482 20.067 15.148 1.00 21.23 220 THR A C 1
ATOM 1543 O O . THR A 1 195 ? 1.518 19.752 14.457 1.00 20.89 220 THR A O 1
ATOM 1547 N N . ALA A 1 196 ? 2.518 21.198 15.856 1.00 17.53 221 ALA A N 1
ATOM 1548 C CA . ALA A 1 196 ? 1.371 22.112 15.919 1.00 19.89 221 ALA A CA 1
ATOM 1549 C C . ALA A 1 196 ? 0.804 22.577 14.559 1.00 26.27 221 ALA A C 1
ATOM 1550 O O . ALA A 1 196 ? -0.416 22.634 14.362 1.00 22.96 221 ALA A O 1
ATOM 1552 N N . LYS A 1 197 ? 1.664 22.937 13.620 1.00 24.52 222 LYS A N 1
ATOM 1553 C CA . LYS A 1 197 ? 1.133 23.449 12.339 1.00 21.38 222 LYS A CA 1
ATOM 1554 C C . LYS A 1 197 ? 0.742 22.339 11.364 1.00 27.26 222 LYS A C 1
ATOM 1555 O O . LYS A 1 197 ? -0.321 22.395 10.740 1.00 23.44 222 LYS A O 1
ATOM 1561 N N . ALA A 1 198 ? 1.615 21.346 11.222 1.00 22.50 223 ALA A N 1
ATOM 1562 C CA . ALA A 1 198 ? 1.454 20.315 10.185 1.00 24.06 223 ALA A CA 1
ATOM 1563 C C . ALA A 1 198 ? 0.619 19.135 10.652 1.00 21.06 223 ALA A C 1
ATOM 1564 O O . ALA A 1 198 ? -0.072 18.485 9.851 1.00 23.00 223 ALA A O 1
ATOM 1566 N N . GLY A 1 199 ? 0.722 18.846 11.946 1.00 15.59 224 GLY A N 1
ATOM 1567 C CA . GLY A 1 199 ? 0.074 17.697 12.558 1.00 20.10 224 GLY A CA 1
ATOM 1568 C C . GLY A 1 199 ? 1.003 16.488 12.662 1.00 17.44 224 GLY A C 1
ATOM 1569 O O . GLY A 1 199 ? 0.600 15.449 13.179 1.00 16.60 224 GLY A O 1
ATOM 1570 N N . TRP A 1 200 ? 2.233 16.622 12.168 1.00 19.02 225 TRP A N 1
ATOM 1571 C CA . TRP A 1 200 ? 3.181 15.500 12.112 1.00 14.80 225 TRP A CA 1
ATOM 1572 C C . TRP A 1 200 ? 4.582 16.074 11.910 1.00 23.56 225 TRP A C 1
ATOM 1573 O O . TRP A 1 200 ? 4.712 17.169 11.379 1.00 18.82 225 TRP A O 1
ATOM 1584 N N . ALA A 1 201 ? 5.643 15.350 12.272 1.00 20.00 226 ALA A N 1
ATOM 1585 C CA . ALA A 1 201 ? 6.967 15.931 12.021 1.00 18.19 226 ALA A CA 1
ATOM 1586 C C . ALA A 1 201 ? 8.071 14.929 12.093 1.00 22.52 226 ALA A C 1
ATOM 1587 O O . ALA A 1 201 ? 8.005 14.007 12.897 1.00 20.25 226 ALA A O 1
ATOM 1589 N N . GLU A 1 202 ? 9.097 15.126 11.259 1.00 21.59 227 GLU A N 1
ATOM 1590 C CA . GLU A 1 202 ? 10.321 14.367 11.393 1.00 22.59 227 GLU A CA 1
ATOM 1591 C C . GLU A 1 202 ? 11.136 14.927 12.549 1.00 33.79 227 GLU A C 1
ATOM 1592 O O . GLU A 1 202 ? 11.305 16.151 12.677 1.00 25.59 227 GLU A O 1
ATOM 1598 N N . VAL A 1 203 ? 11.675 14.025 13.360 1.00 34.32 228 VAL A N 1
ATOM 1599 C CA . VAL A 1 203 ? 12.484 14.400 14.508 1.00 31.68 228 VAL A CA 1
ATOM 1600 C C . VAL A 1 203 ? 13.926 13.999 14.280 1.00 38.62 228 VAL A C 1
ATOM 1601 O O . VAL A 1 203 ? 14.209 12.856 13.910 1.00 33.66 228 VAL A O 1
ATOM 1605 N N . LYS A 1 204 ? 14.835 14.951 14.485 1.00 45.87 229 LYS A N 1
ATOM 1606 C CA . LYS A 1 204 ? 16.256 14.651 14.407 1.00 56.95 229 LYS A CA 1
ATOM 1607 C C . LYS A 1 204 ? 16.573 13.685 15.553 1.00 53.05 229 LYS A C 1
ATOM 1608 O O . LYS A 1 204 ? 16.464 14.039 16.734 1.00 47.29 229 LYS A O 1
ATOM 1614 N N . GLN A 1 205 ? 16.936 12.460 15.186 1.00 48.74 230 GLN A N 1
ATOM 1615 C CA . GLN A 1 205 ? 17.048 11.348 16.129 1.00 48.67 230 GLN A CA 1
ATOM 1616 C C . GLN A 1 205 ? 18.046 11.584 17.273 1.00 58.58 230 GLN A C 1
ATOM 1617 O O . GLN A 1 205 ? 17.926 10.981 18.339 1.00 64.43 230 GLN A O 1
ATOM 1623 N N . GLU A 1 206 ? 19.024 12.462 17.063 1.00 64.41 231 GLU A N 1
ATOM 1624 C CA . GLU A 1 206 ? 19.966 12.798 18.132 1.00 70.67 231 GLU A CA 1
ATOM 1625 C C . GLU A 1 206 ? 19.367 13.809 19.118 1.00 67.18 231 GLU A C 1
ATOM 1626 O O . GLU A 1 206 ? 19.959 14.116 20.153 1.00 67.09 231 GLU A O 1
ATOM 1632 N N . GLU A 1 207 ? 18.183 14.311 18.785 1.00 52.07 232 GLU A N 1
ATOM 1633 C CA . GLU A 1 207 ? 17.458 15.242 19.635 1.00 47.27 232 GLU A CA 1
ATOM 1634 C C . GLU A 1 207 ? 16.260 14.571 20.310 1.00 34.85 232 GLU A C 1
ATOM 1635 O O . GLU A 1 207 ? 15.377 15.250 20.799 1.00 35.96 232 GLU A O 1
ATOM 1641 N N . ILE A 1 208 ? 16.216 13.247 20.318 1.00 37.82 233 ILE A N 1
ATOM 1642 C CA . ILE A 1 208 ? 15.018 12.548 20.783 1.00 40.51 233 ILE A CA 1
ATOM 1643 C C . ILE A 1 208 ? 14.703 12.842 22.262 1.00 38.20 233 ILE A C 1
ATOM 1644 O O . ILE A 1 208 ? 13.540 12.970 22.631 1.00 33.32 233 ILE A O 1
ATOM 1649 N N . GLU A 1 209 ? 15.741 13.011 23.083 1.00 40.38 234 GLU A N 1
ATOM 1650 C CA . GLU A 1 209 ? 15.540 13.286 24.501 1.00 39.19 234 GLU A CA 1
ATOM 1651 C C . GLU A 1 209 ? 14.724 14.562 24.706 1.00 32.88 234 GLU A C 1
ATOM 1652 O O . GLU A 1 209 ? 13.992 14.687 25.691 0.82 33.61 234 GLU A O 1
ATOM 1658 N N . LYS A 1 210 ? 14.811 15.476 23.740 1.00 39.90 235 LYS A N 1
ATOM 1659 C CA . LYS A 1 210 ? 14.095 16.753 23.780 1.00 36.61 235 LYS A CA 1
ATOM 1660 C C . LYS A 1 210 ? 12.577 16.557 23.741 1.00 26.61 235 LYS A C 1
ATOM 1661 O O . LYS A 1 210 ? 11.829 17.386 24.262 1.00 26.45 235 LYS A O 1
ATOM 1667 N N . TYR A 1 211 ? 12.162 15.449 23.123 1.00 24.19 236 TYR A N 1
ATOM 1668 C CA . TYR A 1 211 ? 10.784 15.142 22.765 1.00 26.11 236 TYR A CA 1
ATOM 1669 C C . TYR A 1 211 ? 10.221 13.950 23.554 1.00 25.31 236 TYR A C 1
ATOM 1670 O O . TYR A 1 211 ? 9.080 13.532 23.344 1.00 25.24 236 TYR A O 1
ATOM 1679 N N . ALA A 1 212 ? 11.011 13.429 24.480 1.00 26.46 237 ALA A N 1
ATOM 1680 C CA . ALA A 1 212 ? 10.644 12.236 25.246 1.00 29.02 237 ALA A CA 1
ATOM 1681 C C . ALA A 1 212 ? 9.953 12.573 26.577 1.00 25.68 237 ALA A C 1
ATOM 1682 O O . ALA A 1 212 ? 10.503 13.303 27.389 1.00 32.01 237 ALA A O 1
ATOM 1684 N N . GLY A 1 213 ? 8.745 12.049 26.798 1.00 24.63 238 GLY A N 1
ATOM 1685 C CA . GLY A 1 213 ? 7.978 12.420 27.981 1.00 23.36 238 GLY A CA 1
ATOM 1686 C C . GLY A 1 213 ? 8.069 11.372 29.074 1.00 27.88 238 GLY A C 1
ATOM 1687 O O . GLY A 1 213 ? 9.004 10.548 29.104 1.00 25.89 238 GLY A O 1
ATOM 1688 N N . ASP A 1 214 ? 7.087 11.378 29.967 1.00 28.25 239 ASP A N 1
ATOM 1689 C CA . ASP A 1 214 ? 7.098 10.452 31.105 1.00 29.20 239 ASP A CA 1
ATOM 1690 C C . ASP A 1 214 ? 6.821 9.021 30.643 1.00 27.36 239 ASP A C 1
ATOM 1691 O O . ASP A 1 214 ? 7.252 8.050 31.276 1.00 27.59 239 ASP A O 1
ATOM 1696 N N . TYR A 1 215 ? 6.074 8.906 29.556 1.00 21.32 240 TYR A N 1
ATOM 1697 C CA . TYR A 1 215 ? 5.717 7.625 28.971 1.00 21.75 240 TYR A CA 1
ATOM 1698 C C . TYR A 1 215 ? 5.943 7.813 27.488 1.00 25.14 240 TYR A C 1
ATOM 1699 O O . TYR A 1 215 ? 5.792 8.935 26.990 1.00 22.80 240 TYR A O 1
ATOM 1708 N N . ILE A 1 216 ? 6.312 6.731 26.804 1.00 19.33 241 ILE A N 1
ATOM 1709 C CA . ILE A 1 216 ? 6.534 6.779 25.369 1.00 20.47 241 ILE A CA 1
ATOM 1710 C C . ILE A 1 216 ? 5.767 5.644 24.685 1.00 19.01 241 ILE A C 1
ATOM 1711 O O . ILE A 1 216 ? 5.928 4.489 25.055 1.00 22.78 241 ILE A O 1
ATOM 1716 N N . VAL A 1 217 ? 4.947 5.985 23.689 1.00 20.65 242 VAL A N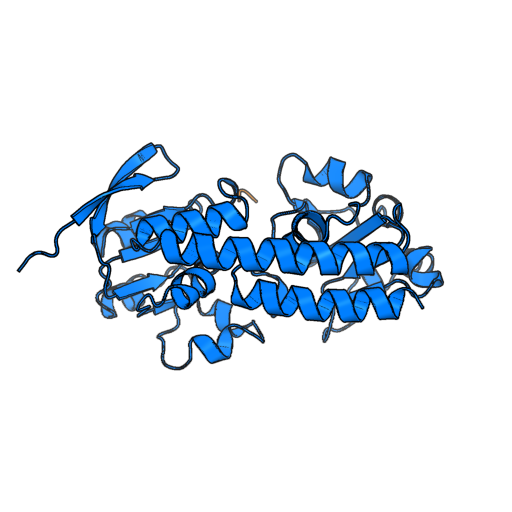 1
ATOM 1717 C CA . VAL A 1 217 ? 4.253 4.992 22.873 1.00 18.82 242 VAL A CA 1
ATOM 1718 C C . VAL A 1 217 ? 5.047 4.940 21.567 1.00 23.38 242 VAL A C 1
ATOM 1719 O O . VAL A 1 217 ? 5.348 5.968 21.004 1.00 20.15 242 VAL A O 1
ATOM 1723 N N . SER A 1 218 ? 5.457 3.749 21.151 1.00 17.23 243 SER A N 1
ATOM 1724 C CA . SER A 1 218 ? 6.281 3.591 19.961 1.00 17.40 243 SER A CA 1
ATOM 1725 C C . SER A 1 218 ? 5.615 2.544 19.088 1.00 16.11 243 SER A C 1
ATOM 1726 O O . SER A 1 218 ? 5.250 1.487 19.568 1.00 22.04 243 SER A O 1
ATOM 1729 N N . THR A 1 219 ? 5.513 2.787 17.785 1.00 18.20 244 THR A N 1
ATOM 1730 C CA . THR A 1 219 ? 4.741 1.894 16.930 1.00 14.40 244 THR A CA 1
ATOM 1731 C C . THR A 1 219 ? 5.564 0.682 16.474 1.00 18.79 244 THR A C 1
ATOM 1732 O O . THR A 1 219 ? 5.401 0.210 15.345 1.00 18.76 244 THR A O 1
ATOM 1736 N N . SER A 1 220 ? 6.439 0.184 17.351 1.00 20.73 245 SER A N 1
ATOM 1737 C CA . SER A 1 220 ? 7.456 -0.803 16.956 1.00 22.29 245 SER A CA 1
ATOM 1738 C C . SER A 1 220 ? 7.061 -2.233 17.294 1.00 26.18 245 SER A C 1
ATOM 1739 O O . SER A 1 220 ? 7.887 -3.134 17.171 1.00 25.37 245 SER A O 1
ATOM 1742 N N . GLU A 1 221 ? 5.823 -2.448 17.732 1.00 27.87 246 GLU A N 1
ATOM 1743 C CA . GLU A 1 221 ? 5.422 -3.793 18.165 1.00 28.38 246 GLU A CA 1
ATOM 1744 C C . GLU A 1 221 ? 5.530 -4.797 17.016 1.00 29.45 246 GLU A C 1
ATOM 1745 O O . GLU A 1 221 ? 5.043 -4.553 15.922 1.00 25.81 246 GLU A O 1
ATOM 1751 N N . GLY A 1 222 ? 6.153 -5.939 17.283 1.00 27.53 247 GLY A N 1
ATOM 1752 C CA . GLY A 1 222 ? 6.252 -6.996 16.286 1.00 33.65 247 GLY A CA 1
ATOM 1753 C C . GLY A 1 222 ? 7.298 -6.724 15.211 1.00 36.16 247 GLY A C 1
ATOM 1754 O O . GLY A 1 222 ? 7.368 -7.439 14.219 1.00 36.01 247 GLY A O 1
ATOM 1755 N N . LYS A 1 223 ? 8.136 -5.712 15.433 1.00 28.13 248 LYS A N 1
ATOM 1756 C CA . LYS A 1 223 ? 9.202 -5.358 14.490 1.00 30.75 248 LYS A CA 1
ATOM 1757 C C . LYS A 1 223 ? 10.577 -5.553 15.093 1.00 28.34 248 LYS A C 1
ATOM 1758 O O . LYS A 1 223 ? 10.717 -5.589 16.308 1.00 35.03 248 LYS A O 1
ATOM 1764 N N . PRO A 1 224 ? 11.602 -5.667 14.242 1.00 33.29 249 PRO A N 1
ATOM 1765 C CA . PRO A 1 224 ? 12.950 -5.596 14.798 1.00 37.69 249 PRO A CA 1
ATOM 1766 C C . PRO A 1 224 ? 13.187 -4.197 15.373 1.00 35.75 249 PRO A C 1
ATOM 1767 O O . PRO A 1 224 ? 12.605 -3.206 14.914 1.00 30.58 249 PRO A O 1
ATOM 1771 N N . THR A 1 225 ? 14.004 -4.137 16.413 1.00 37.47 250 THR A N 1
ATOM 1772 C CA . THR A 1 225 ? 14.307 -2.880 17.089 1.00 34.38 250 THR A CA 1
ATOM 1773 C C . THR A 1 225 ? 14.720 -1.808 16.074 1.00 31.62 250 THR A C 1
ATOM 1774 O O . THR A 1 225 ? 15.728 -1.969 15.383 1.00 35.28 250 THR A O 1
ATOM 1778 N N . PRO A 1 226 ? 13.916 -0.726 15.955 1.00 27.04 251 PRO A N 1
ATOM 1779 C CA . PRO A 1 226 ? 14.235 0.369 15.016 1.00 27.48 251 PRO A CA 1
ATOM 1780 C C . PRO A 1 226 ? 15.533 1.104 15.399 1.00 30.90 251 PRO A C 1
ATOM 1781 O O . PRO A 1 226 ? 15.936 1.081 16.573 1.00 35.11 251 PRO A O 1
ATOM 1785 N N . GLY A 1 227 ? 16.163 1.760 14.429 1.00 33.25 252 GLY A N 1
ATOM 1786 C CA . GLY A 1 227 ? 17.321 2.598 14.711 1.00 34.55 252 GLY A CA 1
ATOM 1787 C C . GLY A 1 227 ? 17.133 3.473 15.952 1.00 28.23 252 GLY A C 1
ATOM 1788 O O . GLY A 1 227 ? 18.012 3.521 16.804 1.00 31.19 252 GLY A O 1
ATOM 1789 N N . TYR A 1 228 ? 15.980 4.124 16.075 1.00 26.62 253 TYR A N 1
ATOM 1790 C CA . TYR A 1 228 ? 15.753 5.081 17.168 1.00 31.52 253 TYR A CA 1
ATOM 1791 C C . TYR A 1 228 ? 15.563 4.452 18.556 1.00 31.58 253 TYR A C 1
ATOM 1792 O O . TYR A 1 228 ? 15.655 5.143 19.555 1.00 32.46 253 TYR A O 1
ATOM 1801 N N . GLU A 1 229 ? 15.285 3.154 18.620 1.00 27.58 254 GLU A N 1
ATOM 1802 C CA . GLU A 1 229 ? 15.222 2.468 19.911 1.00 31.59 254 GLU A CA 1
ATOM 1803 C C . GLU A 1 229 ? 16.547 1.759 20.262 1.00 32.74 254 GLU A C 1
ATOM 1804 O O . GLU A 1 229 ? 16.659 1.098 21.298 1.00 30.63 254 GLU A O 1
ATOM 1810 N N . SER A 1 230 ? 17.540 1.876 19.392 1.00 29.99 255 SER A N 1
ATOM 1811 C CA . SER A 1 230 ? 18.754 1.092 19.563 1.00 33.85 255 SER A CA 1
ATOM 1812 C C . SER A 1 230 ? 19.936 1.916 20.072 1.00 39.86 255 SER A C 1
ATOM 1813 O O . SER A 1 230 ? 21.012 1.371 20.318 1.00 38.09 255 SER A O 1
ATOM 1816 N N . THR A 1 231 ? 19.747 3.227 20.193 1.00 37.20 256 THR A N 1
ATOM 1817 C CA . THR A 1 231 ? 20.838 4.110 20.581 1.00 41.78 256 THR A CA 1
ATOM 1818 C C . THR A 1 231 ? 21.078 4.077 22.090 1.00 47.35 256 THR A C 1
ATOM 1819 O O . THR A 1 231 ? 20.263 3.544 22.847 1.00 44.27 256 THR A O 1
ATOM 1823 N N . ASN A 1 232 ? 22.216 4.615 22.514 1.00 45.66 257 ASN A N 1
ATOM 1824 C CA . ASN A 1 232 ? 22.477 4.796 23.931 1.00 48.34 257 ASN A CA 1
ATOM 1825 C C . ASN A 1 232 ? 21.586 5.929 24.440 1.00 43.97 257 ASN A C 1
ATOM 1826 O O . ASN A 1 232 ? 21.218 5.970 25.613 1.00 41.59 257 ASN A O 1
ATOM 1831 N N . MET A 1 233 ? 21.224 6.841 23.544 1.00 35.30 258 MET A N 1
ATOM 1832 C CA . MET A 1 233 ? 20.297 7.909 23.904 1.00 47.30 258 MET A CA 1
ATOM 1833 C C . MET A 1 233 ? 18.940 7.354 24.328 0.89 43.15 258 MET A C 1
ATOM 1834 O O . MET A 1 233 ? 18.367 7.802 25.322 1.00 38.44 258 MET A O 1
ATOM 1839 N N . TRP A 1 234 ? 18.436 6.381 23.567 1.00 38.55 259 TRP A N 1
ATOM 1840 C CA . TRP A 1 234 ? 17.167 5.747 23.885 1.00 37.17 259 TRP A CA 1
ATOM 1841 C C . TRP A 1 234 ? 17.297 5.011 25.202 1.00 35.67 259 TRP A C 1
ATOM 1842 O O . TRP A 1 234 ? 16.418 5.103 26.044 1.00 29.13 259 TRP A O 1
ATOM 1853 N N . LYS A 1 235 ? 18.398 4.288 25.382 1.00 33.29 260 LYS A N 1
ATOM 1854 C CA . LYS A 1 235 ? 18.573 3.492 26.593 1.00 37.35 260 LYS A CA 1
ATOM 1855 C C . LYS A 1 235 ? 18.583 4.353 27.860 1.00 43.73 260 LYS A C 1
ATOM 1856 O O . LYS A 1 235 ? 18.269 3.867 28.939 1.00 34.99 260 LYS A O 1
ATOM 1862 N N . ASN A 1 236 ? 18.940 5.626 27.723 1.00 46.24 261 ASN A N 1
ATOM 1863 C CA . ASN A 1 236 ? 19.079 6.498 28.884 1.00 45.30 261 ASN A CA 1
ATOM 1864 C C . ASN A 1 236 ? 17.934 7.490 29.079 1.00 44.58 261 ASN A C 1
ATOM 1865 O O . ASN A 1 236 ? 17.980 8.306 29.994 1.00 36.97 261 ASN A O 1
ATOM 1870 N N . LEU A 1 237 ? 16.922 7.427 28.212 1.00 44.75 262 LEU A N 1
ATOM 1871 C CA . LEU A 1 237 ? 15.691 8.185 28.429 1.00 35.95 262 LEU A CA 1
ATOM 1872 C C . LEU A 1 237 ? 15.096 7.734 29.748 1.00 38.20 262 LEU A C 1
ATOM 1873 O O . LEU A 1 237 ? 15.103 6.539 30.050 1.00 35.08 262 LEU A O 1
ATOM 1878 N N . LYS A 1 238 ? 14.604 8.691 30.533 1.00 35.67 263 LYS A N 1
ATOM 1879 C CA . LYS A 1 238 ? 13.985 8.388 31.810 1.00 39.86 263 LYS A CA 1
ATOM 1880 C C . LYS A 1 238 ? 12.820 7.415 31.609 1.00 35.90 263 LYS A C 1
ATOM 1881 O O . LYS A 1 238 ? 12.645 6.481 32.388 1.00 38.92 263 LYS A O 1
ATOM 1887 N N . ALA A 1 239 ? 12.018 7.633 30.573 1.00 27.79 264 ALA A N 1
ATOM 1888 C CA . ALA A 1 239 ? 10.901 6.719 30.317 1.00 25.97 264 ALA A CA 1
ATOM 1889 C C . ALA A 1 239 ? 11.391 5.284 30.111 1.00 33.10 264 ALA A C 1
ATOM 1890 O O . ALA A 1 239 ? 10.769 4.331 30.595 1.00 34.19 264 ALA A O 1
ATOM 1892 N N . THR A 1 240 ? 12.499 5.130 29.391 1.00 30.22 265 THR A N 1
ATOM 1893 C CA . THR A 1 240 ? 13.068 3.800 29.147 1.00 29.12 265 THR A CA 1
ATOM 1894 C C . THR A 1 240 ? 13.574 3.210 30.454 1.00 36.23 265 THR A C 1
ATOM 1895 O O . THR A 1 240 ? 13.207 2.090 30.811 1.00 38.43 265 THR A O 1
ATOM 1899 N N . LYS A 1 241 ? 14.390 3.976 31.181 1.00 36.19 266 LYS A N 1
ATOM 1900 C CA . LYS A 1 241 ? 14.905 3.524 32.475 1.00 43.19 266 LYS A CA 1
ATOM 1901 C C . LYS A 1 241 ? 13.793 3.142 33.467 1.00 40.20 266 LYS A C 1
ATOM 1902 O O . LYS A 1 241 ? 13.973 2.254 34.300 1.00 44.44 266 LYS A O 1
ATOM 1908 N N . GLU A 1 242 ? 12.654 3.821 33.383 1.00 37.32 267 GLU A N 1
ATOM 1909 C CA . GLU A 1 242 ? 11.528 3.583 34.294 1.00 42.14 267 GLU A CA 1
ATOM 1910 C C . GLU A 1 242 ? 10.568 2.441 33.867 1.00 39.00 267 GLU A C 1
ATOM 1911 O O . GLU A 1 242 ? 9.647 2.084 34.606 1.00 36.81 267 GLU A O 1
ATOM 1917 N N . GLY A 1 243 ? 10.762 1.888 32.674 1.00 34.08 268 GLY A N 1
ATOM 1918 C CA . GLY A 1 243 ? 9.871 0.841 32.174 1.00 29.38 268 GLY A CA 1
ATOM 1919 C C . GLY A 1 243 ? 8.548 1.385 31.661 1.00 30.40 268 GLY A C 1
ATOM 1920 O O . GLY A 1 243 ? 7.511 0.711 31.712 1.00 30.91 268 GLY A O 1
ATOM 1921 N N . HIS A 1 244 ? 8.599 2.609 31.139 1.00 25.59 269 HIS A N 1
ATOM 1922 C CA . HIS A 1 244 ? 7.406 3.343 30.733 1.00 26.42 269 HIS A CA 1
ATOM 1923 C C . HIS A 1 244 ? 7.242 3.360 29.239 1.00 24.13 269 HIS A C 1
ATOM 1924 O O . HIS A 1 244 ? 6.764 4.351 28.693 1.00 23.94 269 HIS A O 1
ATOM 1931 N N . ILE A 1 245 ? 7.706 2.317 28.567 1.00 31.99 270 ILE A N 1
ATOM 1932 C CA . ILE A 1 245 ? 7.562 2.254 27.112 1.00 28.39 270 ILE A CA 1
ATOM 1933 C C . ILE A 1 245 ? 6.334 1.395 26.779 1.00 23.10 270 ILE A C 1
ATOM 1934 O O . ILE A 1 245 ? 6.155 0.319 27.333 1.00 22.30 270 ILE A O 1
ATOM 1939 N N . VAL A 1 246 ? 5.478 1.895 25.892 1.00 19.23 271 VAL A N 1
ATOM 1940 C CA . VAL A 1 246 ? 4.333 1.130 25.390 1.00 18.37 271 VAL A CA 1
ATOM 1941 C C . VAL A 1 246 ? 4.583 0.921 23.892 1.00 24.01 271 VAL A C 1
ATOM 1942 O O . VAL A 1 246 ? 4.907 1.878 23.197 1.00 21.36 271 VAL A O 1
ATOM 1946 N N . LYS A 1 247 ? 4.478 -0.321 23.411 1.00 20.50 272 LYS A N 1
ATOM 1947 C CA . LYS A 1 247 ? 4.636 -0.599 21.975 1.00 18.60 272 LYS A CA 1
ATOM 1948 C C . LYS A 1 247 ? 3.320 -1.010 21.350 1.00 21.06 272 LYS A C 1
ATOM 1949 O O . LYS A 1 247 ? 2.561 -1.798 21.931 1.00 24.14 272 LYS A O 1
ATOM 1955 N N . VAL A 1 248 ? 3.073 -0.505 20.140 1.00 22.64 273 VAL A N 1
ATOM 1956 C CA . VAL A 1 248 ? 1.821 -0.756 19.448 1.00 20.77 273 VAL A CA 1
ATOM 1957 C C . VAL A 1 248 ? 2.040 -1.151 17.997 1.00 21.84 273 VAL A C 1
ATOM 1958 O O . VAL A 1 248 ? 3.109 -0.909 17.422 1.00 20.30 273 VAL A O 1
ATOM 1962 N N . ASP A 1 249 ? 1.010 -1.734 17.403 1.00 18.47 274 ASP A N 1
ATOM 1963 C CA . ASP A 1 249 ? 1.116 -2.298 16.058 1.00 21.78 274 ASP A CA 1
ATOM 1964 C C . ASP A 1 249 ? 0.852 -1.224 15.007 1.00 22.90 274 ASP A C 1
ATOM 1965 O O . ASP A 1 249 ? -0.252 -0.743 14.875 1.00 18.30 274 ASP A O 1
ATOM 1970 N N . ALA A 1 250 ? 1.891 -0.871 14.260 1.00 25.19 275 ALA A N 1
ATOM 1971 C CA . ALA A 1 250 ? 1.854 0.247 13.320 1.00 23.70 275 ALA A CA 1
ATOM 1972 C C . ALA A 1 250 ? 0.788 0.053 12.226 1.00 17.82 275 ALA A C 1
ATOM 1973 O O . ALA A 1 250 ? 0.042 0.961 11.922 1.00 17.66 275 ALA A O 1
ATOM 1975 N N . GLY A 1 251 ? 0.707 -1.139 11.652 1.00 15.64 276 GLY A N 1
ATOM 1976 C CA . GLY A 1 251 ? -0.269 -1.366 10.592 1.00 20.63 276 GLY A CA 1
ATOM 1977 C C . GLY A 1 251 ? -1.718 -1.143 11.042 1.00 21.71 276 GLY A C 1
ATOM 1978 O O . GLY A 1 251 ? -2.565 -0.682 10.292 1.00 19.90 276 GLY A O 1
ATOM 1979 N N . THR A 1 252 ? -1.996 -1.466 12.294 1.00 15.43 277 THR A N 1
ATOM 1980 C CA . THR A 1 252 ? -3.338 -1.335 12.825 1.00 17.73 277 THR A CA 1
ATOM 1981 C C . THR A 1 252 ? -3.591 0.103 13.277 1.00 19.83 277 THR A C 1
ATOM 1982 O O . THR A 1 252 ? -4.614 0.666 12.978 1.00 18.21 277 THR A O 1
ATOM 1986 N N . TYR A 1 253 ? -2.614 0.685 13.963 1.00 16.14 278 TYR A N 1
ATOM 1987 C CA . TYR A 1 253 ? -2.773 1.974 14.590 1.00 18.30 278 TYR A CA 1
ATOM 1988 C C . TYR A 1 253 ? -2.708 3.131 13.604 1.00 19.19 278 TYR A C 1
ATOM 1989 O O . TYR A 1 253 ? -2.922 4.267 13.999 1.00 17.06 278 TYR A O 1
ATOM 1998 N N . TRP A 1 254 ? -2.389 2.859 12.335 1.00 16.11 279 TRP A N 1
ATOM 1999 C CA . TRP A 1 254 ? -2.305 3.945 11.368 1.00 19.03 279 TRP A CA 1
ATOM 2000 C C . TRP A 1 254 ? -3.667 4.640 11.243 1.00 21.34 279 TRP A C 1
ATOM 2001 O O . TRP A 1 254 ? -3.712 5.843 10.981 1.00 13.97 279 TRP A O 1
ATOM 2012 N N . TYR A 1 255 ? -4.749 3.862 11.378 1.00 16.11 280 TYR A N 1
ATOM 2013 C CA . TYR A 1 255 ? -6.130 4.324 11.141 1.00 12.36 280 TYR A CA 1
ATOM 2014 C C . TYR A 1 255 ? -6.787 5.032 12.323 1.00 16.97 280 TYR A C 1
ATOM 2015 O O . TYR A 1 255 ? -6.285 4.941 13.435 1.00 17.86 280 TYR A O 1
ATOM 2024 N N . ASN A 1 256 ? -7.943 5.657 12.074 1.00 17.76 281 ASN A N 1
ATOM 2025 C CA . ASN A 1 256 ? -8.706 6.371 13.116 1.00 18.60 281 ASN A CA 1
ATOM 2026 C C . ASN A 1 256 ? -10.223 6.262 12.946 1.00 13.45 281 ASN A C 1
ATOM 2027 O O . ASN A 1 256 ? -10.964 7.111 13.414 1.00 18.53 281 ASN A O 1
ATOM 2032 N N . ASP A 1 257 ? -10.658 5.217 12.244 1.00 16.08 282 ASP A N 1
ATOM 2033 C CA . ASP A 1 257 ? -12.068 4.890 12.052 1.00 19.97 282 ASP A CA 1
ATOM 2034 C C . ASP A 1 257 ? -12.643 4.201 13.326 1.00 22.75 282 ASP A C 1
ATOM 2035 O O . ASP A 1 257 ? -11.891 3.677 14.143 1.00 19.99 282 ASP A O 1
ATOM 2040 N N . PRO A 1 258 ? -13.976 4.141 13.465 1.00 20.38 283 PRO A N 1
ATOM 2041 C CA . PRO A 1 258 ? -14.590 3.554 14.690 1.00 23.60 283 PRO A CA 1
ATOM 2042 C C . PRO A 1 258 ? -14.108 2.147 15.130 1.00 25.91 283 PRO A C 1
ATOM 2043 O O . PRO A 1 258 ? -13.949 1.909 16.336 1.00 23.07 283 PRO A O 1
ATOM 2047 N N . TYR A 1 259 ? -13.883 1.228 14.195 1.00 22.63 284 TYR A N 1
ATOM 2048 C CA . TYR A 1 259 ? -13.395 -0.098 14.593 1.00 21.13 284 TYR A CA 1
ATOM 2049 C C . TYR A 1 259 ? -11.994 -0.020 15.153 1.00 25.02 284 TYR A C 1
ATOM 2050 O O . TYR A 1 259 ? -11.698 -0.567 16.226 1.00 19.00 284 TYR A O 1
ATOM 2059 N N . THR A 1 260 ? -11.118 0.660 14.416 1.00 23.10 285 THR A N 1
ATOM 2060 C CA . THR A 1 260 ? -9.759 0.814 14.884 1.00 19.38 285 THR A CA 1
ATOM 2061 C C . THR A 1 260 ? -9.731 1.530 16.235 1.00 19.00 285 THR A C 1
ATOM 2062 O O . THR A 1 260 ? -8.993 1.122 17.140 1.00 22.94 285 THR A O 1
ATOM 2066 N N . LEU A 1 261 ? -10.567 2.566 16.378 1.00 15.53 286 LEU A N 1
ATOM 2067 C CA . LEU A 1 261 ? -10.639 3.337 17.634 1.00 22.90 286 LEU A CA 1
ATOM 2068 C C . LEU A 1 261 ? -10.994 2.475 18.841 1.00 24.19 286 LEU A C 1
ATOM 2069 O O . LEU A 1 261 ? -10.366 2.577 19.899 1.00 23.66 286 LEU A O 1
ATOM 2074 N N . ASP A 1 262 ? -12.010 1.630 18.687 1.00 25.95 287 ASP A N 1
ATOM 2075 C CA . ASP A 1 262 ? -12.369 0.706 19.779 1.00 25.30 287 ASP A CA 1
ATOM 2076 C C . ASP A 1 262 ? -11.191 -0.208 20.134 1.00 26.06 287 ASP A C 1
ATOM 2077 O O . ASP A 1 262 ? -10.905 -0.436 21.298 1.00 25.44 287 ASP A O 1
ATOM 2082 N N . PHE A 1 263 ? -10.474 -0.707 19.127 1.00 22.08 288 PHE A N 1
ATOM 2083 C CA . PHE A 1 263 ? -9.302 -1.537 19.398 1.00 22.66 288 PHE A CA 1
ATOM 2084 C C . PHE A 1 263 ? -8.172 -0.805 20.131 1.00 24.48 288 PHE A C 1
ATOM 2085 O O . PHE A 1 263 ? -7.621 -1.305 21.127 1.00 22.81 288 PHE A O 1
ATOM 2093 N N . MET A 1 264 ? -7.784 0.361 19.612 1.00 19.31 289 MET A N 1
ATOM 2094 C CA . MET A 1 264 ? -6.716 1.115 20.240 1.00 15.40 289 MET A CA 1
ATOM 2095 C C . MET A 1 264 ? -7.138 1.563 21.653 1.00 18.87 289 MET A C 1
ATOM 2096 O O . MET A 1 264 ? -6.300 1.632 22.540 1.00 18.13 289 MET A O 1
ATOM 2101 N N . ARG A 1 265 ? -8.419 1.905 21.829 1.00 17.46 290 ARG A N 1
ATOM 2102 C CA . ARG A 1 265 ? -8.935 2.266 23.173 1.00 21.12 290 ARG A CA 1
ATOM 2103 C C . ARG A 1 265 ? -8.567 1.192 24.219 1.00 24.00 290 ARG A C 1
ATOM 2104 O O . ARG A 1 265 ? -7.943 1.487 25.248 1.00 25.20 290 ARG A O 1
ATOM 2112 N N . LYS A 1 266 ? -8.930 -0.059 23.923 1.00 30.44 291 LYS A N 1
ATOM 2113 C CA . LYS A 1 266 ? -8.689 -1.179 24.824 1.00 27.22 291 LYS A CA 1
ATOM 2114 C C . LYS A 1 266 ? -7.207 -1.454 24.965 1.00 26.72 291 LYS A C 1
ATOM 2115 O O . LYS A 1 266 ? -6.674 -1.553 26.071 1.00 28.07 291 LYS A O 1
ATOM 2121 N N . ASP A 1 267 ? -6.533 -1.571 23.831 1.00 21.76 292 ASP A N 1
ATOM 2122 C CA . ASP A 1 267 ? -5.112 -1.911 23.809 1.00 21.98 292 ASP A CA 1
ATOM 2123 C C . ASP A 1 267 ? -4.259 -0.890 24.577 1.00 20.70 292 ASP A C 1
ATOM 2124 O O . ASP A 1 267 ? -3.451 -1.268 25.425 1.00 23.81 292 ASP A O 1
ATOM 2129 N N . LEU A 1 268 ? -4.440 0.406 24.313 1.00 22.66 293 LEU A N 1
ATOM 2130 C CA . LEU A 1 268 ? -3.662 1.425 25.026 1.00 19.09 293 LEU A CA 1
ATOM 2131 C C . LEU A 1 268 ? -3.990 1.497 26.502 1.00 20.72 293 LEU A C 1
ATOM 2132 O O . LEU A 1 268 ? -3.097 1.688 27.311 1.00 20.85 293 LEU A O 1
ATOM 2137 N N . LYS A 1 269 ? -5.272 1.405 26.833 1.00 18.99 294 LYS A N 1
ATOM 2138 C CA . LYS A 1 269 ? -5.676 1.442 28.247 1.00 22.47 294 LYS A CA 1
ATOM 2139 C C . LYS A 1 269 ? -4.973 0.307 29.029 1.00 21.58 294 LYS A C 1
ATOM 2140 O O . LYS A 1 269 ? -4.388 0.525 30.089 1.00 26.01 294 LYS A O 1
ATOM 2146 N N . GLU A 1 270 ? -5.023 -0.898 28.476 1.00 26.07 295 GLU A N 1
ATOM 2147 C CA . GLU A 1 270 ? -4.320 -2.051 29.027 1.00 31.54 295 GLU A CA 1
ATOM 2148 C C . GLU A 1 270 ? -2.828 -1.834 29.159 1.00 29.91 295 GLU A C 1
ATOM 2149 O O . GLU A 1 270 ? -2.281 -2.028 30.226 1.00 23.78 295 GLU A O 1
ATOM 2155 N N . LYS A 1 271 ? -2.169 -1.416 28.076 1.00 20.98 296 LYS A N 1
ATOM 2156 C CA . LYS A 1 271 ? -0.724 -1.199 28.086 1.00 23.62 296 LYS A CA 1
ATOM 2157 C C . LYS A 1 271 ? -0.268 -0.050 28.978 1.00 24.32 296 LYS A C 1
ATOM 2158 O O . LYS A 1 271 ? 0.779 -0.145 29.642 1.00 22.95 296 LYS A O 1
ATOM 2164 N N . LEU A 1 272 ? -1.020 1.049 28.961 1.00 21.06 297 LEU A N 1
ATOM 2165 C CA . LEU A 1 272 ? -0.681 2.208 29.796 1.00 18.87 297 LEU A CA 1
ATOM 2166 C C . LEU A 1 272 ? -0.775 1.857 31.303 1.00 27.11 297 LEU A C 1
ATOM 2167 O O . LEU A 1 272 ? 0.148 2.133 32.074 1.00 26.76 297 LEU A O 1
ATOM 2172 N N . ILE A 1 273 ? -1.873 1.228 31.697 1.00 25.20 298 ILE A N 1
ATOM 2173 C CA . ILE A 1 273 ? -2.040 0.776 33.091 1.00 29.61 298 ILE A CA 1
ATOM 2174 C C . ILE A 1 273 ? -0.935 -0.195 33.515 1.00 33.07 298 ILE A C 1
ATOM 2175 O O . ILE A 1 273 ? -0.391 -0.060 34.612 1.00 40.07 298 ILE A O 1
ATOM 2180 N N . LYS A 1 274 ? -0.562 -1.137 32.641 1.00 26.79 299 LYS A N 1
ATOM 2181 C CA . LYS A 1 274 ? 0.572 -2.010 32.930 1.00 28.73 299 LYS A CA 1
ATOM 2182 C C . LYS A 1 274 ? 1.913 -1.279 33.017 1.00 37.95 299 LYS A C 1
ATOM 2183 O O . LYS A 1 274 ? 2.762 -1.621 33.843 1.00 32.57 299 LYS A O 1
ATOM 2189 N N . ALA A 1 275 ? 2.125 -0.293 32.145 1.00 35.48 300 ALA A N 1
ATOM 2190 C CA . ALA A 1 275 ? 3.409 0.396 32.119 1.00 31.46 300 ALA A CA 1
ATOM 2191 C C . ALA A 1 275 ? 3.571 1.274 33.361 1.00 31.79 300 ALA A C 1
ATOM 2192 O O . ALA A 1 275 ? 4.682 1.653 33.708 1.00 39.24 300 ALA A O 1
ATOM 2194 N N . ALA A 1 276 ? 2.455 1.585 34.018 1.00 26.02 301 ALA A N 1
ATOM 2195 C CA . ALA A 1 276 ? 2.433 2.462 35.186 1.00 29.11 301 ALA A CA 1
ATOM 2196 C C . ALA A 1 276 ? 2.619 1.702 36.504 1.00 40.47 301 ALA A C 1
ATOM 2197 O O . ALA A 1 276 ? 2.507 2.300 37.576 1.00 33.84 301 ALA A O 1
ATOM 2199 N N . LYS A 1 277 ? 2.891 0.401 36.439 1.00 42.77 302 LYS A N 1
ATOM 2200 C CA . LYS A 1 277 ? 2.967 -0.402 37.662 1.00 47.38 302 LYS A CA 1
ATOM 2201 C C . LYS A 1 277 ? 4.336 -0.333 38.338 1.00 45.57 302 LYS A C 1
ATOM 2202 O O . LYS A 1 277 ? 5.103 0.605 38.114 1.00 41.36 302 LYS A O 1
ATOM 2208 N N . GLY B 2 1 ? -0.725 14.620 3.300 1.00 24.67 806 GLY B N 1
ATOM 2209 C CA . GLY B 2 1 ? -0.600 16.065 3.345 1.00 26.19 806 GLY B CA 1
ATOM 2210 C C . GLY B 2 1 ? 0.636 16.458 2.552 1.00 24.33 806 GLY B C 1
ATOM 2211 O O . GLY B 2 1 ? 1.472 15.602 2.288 1.00 16.28 806 GLY B O 1
ATOM 2212 N N . GLY B 2 2 ? 1.120 17.751 2.214 1.00 22.29 805 GLY B N 1
ATOM 2213 C CA . GLY B 2 2 ? 2.383 17.864 1.486 1.00 23.38 805 GLY B CA 1
ATOM 2214 C C . GLY B 2 2 ? 3.624 17.492 2.291 1.00 25.43 805 GLY B C 1
ATOM 2215 O O . GLY B 2 2 ? 3.618 17.493 3.528 1.00 24.65 805 GLY B O 1
ATOM 2216 N N . GLY B 2 3 ? 4.361 16.605 1.593 1.00 22.42 804 GLY B N 1
ATOM 2217 C CA . GLY B 2 3 ? 5.600 15.944 1.958 1.00 19.16 804 GLY B CA 1
ATOM 2218 C C . GLY B 2 3 ? 5.353 14.509 2.397 1.00 22.21 804 GLY B C 1
ATOM 2219 O O . GLY B 2 3 ? 6.284 13.717 2.549 1.00 31.09 804 GLY B O 1
#

Secondary structure (P-SEA, 3-state):
cccbbbbbbccccbbbbbbccccccccccccaaaaaaaaccccccccccccccccccccccccccccccaaaaaaaacccbbbbcccccaaaaaaaccbbbbbccccccaaaaaaaaaaaaccaaaaaaaaaaaaaaaaaaaaaaaaaacccbbbbbbbbcccbbbbbccccccccccccccccccccaaaaaaacccccccccccccccccccbbbbccccccccccccccccccccccccccbbbbbccccccccaaaaaaaaaaaaaaaaaaac/ccc

Solvent-accessible surface area: 13904 Å² total

InterPro domains:
  IPR002491 ABC transporter periplasmic binding domain [PF01497] (50-274)
  IPR002491 ABC transporter periplasmic binding domain [PS50983] (49-301)
  IPR051313 Bacterial iron-siderophore binding [PTHR30532] (1-301)

Radius of gyration: 19.78 Å; Cα contacts (8 Å, |Δi|>4): 497; chains: 2; bounding box: 56×35×54 Å

Nearest PDB structures (foldseek):
  4fil-assembly4_D  TM=9.949E-01  e=1.777E-47  Staphylococcus aureus
  4fkm-assembly1_A  TM=9.576E-01  e=1.235E-46  Staphylococcus aureus
  4fna-assembly3_C  TM=8.749E-01  e=1.093E-44  Staphylococcus aureus
  5fly-assembly2_B  TM=9.589E-01  e=7.589E-38  Staphylococcus pseudintermedius
  8xfa-assembly1_A  TM=9.280E-01  e=3.242E-29  Streptococcus pyogenes SSI-1

CATH classification: 3.40.50.1980

Foldseek 3Di:
DDADWDWDQAPVRDIDTAHLAWAEEAEQPQLCVQLCVLVVHHYQEYAPLLCLAPFRVVVQPPHHHDHQPPLVSVLVSQGQEYEDEQVRPCVVSVVVRHHYHYHDQVPAALLRSSCVSCVNRVNNVSSVVLVVVLQVVLQVLLVVLCVLQPVQWAEWEWEQDPLFIKGFAQGQWSLSVSCCPSSVHHHQVVSCVQCVPPGMDTDDLVCVLVRHTLAYEYQQPPHDQRPSCPDVVNCPRNNNVLQRYHYHHCSLRSYRHPRSSVVSSVRVSVRSSVSSD